Protein AF-A0A957CJA1-F1 (afdb_monomer_lite)

Structure (mmCIF, N/CA/C/O backbone):
data_AF-A0A957CJA1-F1
#
_entry.id   AF-A0A957CJA1-F1
#
loop_
_atom_site.group_PDB
_atom_site.id
_atom_site.type_symbol
_atom_site.label_atom_id
_atom_site.label_alt_id
_atom_site.label_comp_id
_atom_site.label_asym_id
_atom_site.label_entity_id
_atom_site.label_seq_id
_atom_site.pdbx_PDB_ins_code
_atom_site.Cartn_x
_atom_site.Cartn_y
_atom_site.Cartn_z
_atom_site.occupancy
_atom_site.B_iso_or_equiv
_atom_site.auth_seq_id
_atom_site.auth_comp_id
_atom_site.auth_asym_id
_atom_site.auth_atom_id
_atom_site.pdbx_PDB_model_num
ATOM 1 N N . PRO A 1 1 ? -5.744 17.810 3.439 1.00 92.62 1 PRO A N 1
ATOM 2 C CA . PRO A 1 1 ? -6.885 17.073 2.830 1.00 92.62 1 PRO A CA 1
ATOM 3 C C . PRO A 1 1 ? -7.128 15.684 3.441 1.00 92.62 1 PRO A C 1
ATOM 5 O O . PRO A 1 1 ? -8.213 15.477 3.967 1.00 92.62 1 PRO A O 1
ATOM 8 N N . LYS A 1 2 ? -6.126 14.783 3.435 1.00 93.81 2 LYS A N 1
ATOM 9 C CA . LYS A 1 2 ? -6.248 13.396 3.938 1.00 93.81 2 LYS A CA 1
ATOM 10 C C . LYS A 1 2 ? -6.846 13.292 5.352 1.00 93.81 2 LYS A C 1
ATOM 12 O O . LYS A 1 2 ? -7.850 12.617 5.514 1.00 93.81 2 LYS A O 1
ATOM 17 N N . MET A 1 3 ? -6.324 14.051 6.321 1.00 93.06 3 MET A N 1
ATOM 18 C CA . MET A 1 3 ? -6.808 14.010 7.715 1.00 93.06 3 MET A CA 1
ATOM 19 C C . MET A 1 3 ? -8.311 14.304 7.846 1.00 93.06 3 MET A C 1
ATOM 21 O O . MET A 1 3 ? -9.012 13.570 8.520 1.00 93.06 3 MET A O 1
ATOM 25 N N . ARG A 1 4 ? -8.850 15.294 7.117 1.00 94.62 4 ARG A N 1
ATOM 26 C CA . ARG A 1 4 ? -10.296 15.603 7.147 1.00 94.62 4 ARG A CA 1
ATOM 27 C C . ARG A 1 4 ? -11.166 14.457 6.614 1.00 94.62 4 ARG A C 1
ATOM 29 O O . ARG A 1 4 ? -12.317 14.315 7.013 1.00 94.62 4 ARG A O 1
ATOM 36 N N . ILE A 1 5 ? -10.631 13.656 5.692 1.00 96.12 5 ILE A N 1
ATOM 37 C CA . ILE A 1 5 ? -11.311 12.467 5.160 1.00 96.12 5 ILE A CA 1
ATOM 38 C C . ILE A 1 5 ? -11.238 11.330 6.185 1.00 96.12 5 ILE A C 1
ATOM 40 O O . ILE A 1 5 ? -12.229 10.634 6.391 1.00 96.12 5 ILE A O 1
ATOM 44 N N . GLU A 1 6 ? -10.096 11.167 6.857 1.00 95.56 6 GLU A N 1
ATOM 45 C CA . GLU A 1 6 ? -9.930 10.203 7.952 1.00 95.56 6 GLU A CA 1
ATOM 46 C C . GLU A 1 6 ? -10.857 10.531 9.133 1.00 95.56 6 GLU A C 1
ATOM 48 O O . GLU A 1 6 ? -11.502 9.629 9.658 1.00 95.56 6 GLU A O 1
ATOM 53 N N . GLU A 1 7 ? -11.016 11.810 9.492 1.00 95.69 7 GLU A N 1
ATOM 54 C CA . GLU A 1 7 ? -11.967 12.272 10.516 1.00 95.69 7 GLU A CA 1
ATOM 55 C C . GLU A 1 7 ? -13.405 11.894 10.148 1.00 95.69 7 GLU A C 1
ATOM 57 O O . GLU A 1 7 ? -14.133 11.316 10.954 1.00 95.69 7 GLU A O 1
ATOM 62 N N . ALA A 1 8 ? -13.809 12.163 8.903 1.00 96.94 8 ALA A N 1
ATOM 63 C CA . ALA A 1 8 ? -15.129 11.782 8.411 1.00 96.94 8 ALA A CA 1
ATOM 64 C C . ALA A 1 8 ? -15.329 10.255 8.420 1.00 96.94 8 ALA A C 1
ATOM 66 O O . ALA A 1 8 ? -16.415 9.778 8.752 1.00 96.94 8 ALA A O 1
ATOM 67 N N . ALA A 1 9 ? -14.288 9.482 8.093 1.00 97.06 9 ALA A N 1
ATOM 68 C CA . ALA A 1 9 ? -14.328 8.025 8.141 1.00 97.06 9 ALA A CA 1
ATOM 69 C C . ALA A 1 9 ? -14.455 7.494 9.577 1.00 97.06 9 ALA A C 1
ATOM 71 O O . ALA A 1 9 ? -15.254 6.586 9.799 1.00 97.06 9 ALA A O 1
ATOM 72 N N . ALA A 1 10 ? -13.726 8.070 10.538 1.00 96.31 10 ALA A N 1
ATOM 73 C CA . ALA A 1 10 ? -13.807 7.709 11.952 1.00 96.31 10 ALA A CA 1
ATOM 74 C C . ALA A 1 10 ? -15.183 8.044 12.547 1.00 96.31 10 ALA A C 1
ATOM 76 O O . ALA A 1 10 ? -15.790 7.188 13.189 1.00 96.31 10 ALA A O 1
ATOM 77 N N . ARG A 1 11 ? -15.725 9.236 12.254 1.00 96.50 11 ARG A N 1
ATOM 78 C CA . ARG A 1 11 ? -17.093 9.622 12.640 1.00 96.50 11 ARG A CA 1
ATOM 79 C C . ARG A 1 11 ? -18.124 8.642 12.093 1.00 96.50 11 ARG A C 1
ATOM 81 O O . ARG A 1 11 ? -18.974 8.155 12.834 1.00 96.50 11 ARG A O 1
ATOM 88 N N . ARG A 1 12 ? -18.039 8.342 10.794 1.00 97.06 12 ARG A N 1
ATOM 89 C CA . ARG A 1 12 ? -18.967 7.415 10.147 1.00 97.06 12 ARG A CA 1
ATOM 90 C C . ARG A 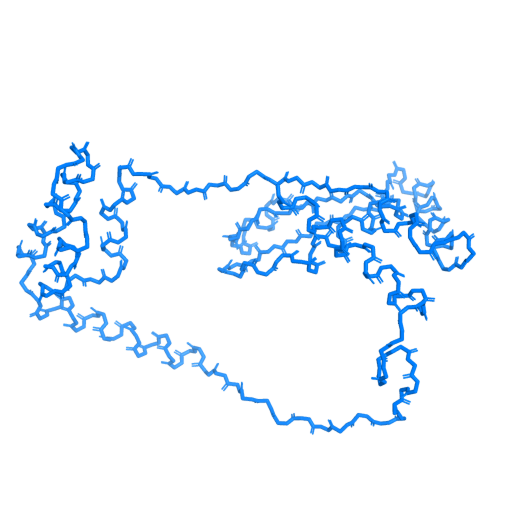1 12 ? -18.883 6.022 10.761 1.00 97.06 12 ARG A C 1
ATOM 92 O O . ARG A 1 12 ? -19.917 5.420 11.020 1.00 97.06 12 ARG A O 1
ATOM 99 N N . GLN A 1 13 ? -17.672 5.531 11.026 1.00 97.19 13 GLN A N 1
ATOM 100 C CA . GLN A 1 13 ? -17.505 4.235 11.673 1.00 97.19 13 GLN A CA 1
ATOM 101 C C . GLN A 1 13 ? -18.158 4.222 13.059 1.00 97.19 13 GLN A C 1
ATOM 103 O O . GLN A 1 13 ? -18.954 3.335 13.338 1.00 97.19 13 GLN A O 1
ATOM 108 N N . ALA A 1 14 ? -17.930 5.253 13.877 1.00 94.94 14 ALA A N 1
ATOM 109 C CA . ALA A 1 14 ? -18.566 5.364 15.185 1.00 94.94 14 ALA A CA 1
ATOM 110 C C . ALA A 1 14 ? -20.104 5.390 15.099 1.00 94.94 14 ALA A C 1
ATOM 112 O O . ALA A 1 14 ? -20.784 4.825 15.953 1.00 94.94 14 ALA A O 1
ATOM 113 N N . HIS A 1 15 ? -20.686 6.016 14.070 1.00 95.50 15 HIS A N 1
ATOM 114 C CA . HIS A 1 15 ? -22.139 6.001 13.857 1.00 95.50 15 HIS A CA 1
ATOM 115 C C . HIS A 1 15 ? -22.666 4.620 13.464 1.00 95.50 15 HIS A C 1
ATOM 117 O O . HIS A 1 15 ? -23.728 4.226 13.941 1.00 95.50 15 HIS A O 1
ATOM 123 N N . ILE A 1 16 ? -21.941 3.888 12.618 1.00 95.50 16 ILE A N 1
ATOM 124 C CA . ILE A 1 16 ? -22.301 2.519 12.232 1.00 95.50 16 ILE A CA 1
ATOM 125 C C . ILE A 1 16 ? -22.225 1.597 13.454 1.00 95.50 16 ILE A C 1
ATOM 127 O O . ILE A 1 16 ? -23.176 0.865 13.731 1.00 95.50 16 ILE A O 1
ATOM 131 N N . ASP A 1 17 ? -21.132 1.673 14.210 1.00 94.06 17 ASP A N 1
ATOM 132 C CA . ASP A 1 17 ? -20.863 0.764 15.325 1.00 94.06 17 ASP A CA 1
ATOM 133 C C . ASP A 1 17 ? -21.776 1.045 16.530 1.00 94.06 17 ASP A C 1
ATOM 135 O O . ASP A 1 17 ? -22.236 0.114 17.185 1.00 94.06 17 ASP A O 1
ATOM 139 N N . SER A 1 18 ? -22.138 2.312 16.771 1.00 92.44 18 SER A N 1
ATOM 140 C CA . SER A 1 18 ? -23.144 2.692 17.783 1.00 92.44 18 SER A CA 1
ATOM 141 C C . SER A 1 18 ? -24.595 2.422 17.355 1.00 92.44 18 SER A C 1
ATOM 143 O O . SER A 1 18 ? -25.524 2.661 18.126 1.00 92.44 18 SER A O 1
ATOM 145 N N . GLY A 1 19 ? -24.829 1.977 16.115 1.00 92.62 19 GLY A N 1
ATOM 146 C CA . GLY A 1 19 ? -26.168 1.758 15.558 1.00 92.62 19 GLY A CA 1
ATOM 147 C C . GLY A 1 19 ? -26.928 3.036 15.176 1.00 92.62 19 GLY A C 1
ATOM 148 O O . GLY A 1 19 ? -28.075 2.951 14.730 1.00 92.62 19 GLY A O 1
ATOM 149 N N . ARG A 1 20 ? -26.306 4.218 15.305 1.00 93.75 20 ARG A N 1
ATOM 150 C CA . ARG A 1 20 ? -26.877 5.508 14.875 1.00 93.75 20 ARG A CA 1
ATOM 151 C C . ARG A 1 20 ? -27.078 5.560 13.358 1.00 93.75 20 ARG A C 1
ATOM 153 O O . ARG A 1 20 ? -28.099 6.062 12.895 1.00 93.75 20 ARG A O 1
ATOM 160 N N . GLU A 1 21 ? -26.131 5.025 12.589 1.00 96.25 21 GLU A N 1
ATOM 161 C CA . GLU A 1 21 ? -26.274 4.764 11.152 1.00 96.25 21 GLU A CA 1
ATOM 162 C C . GLU A 1 21 ? -26.674 3.298 10.961 1.00 96.25 21 GLU A C 1
ATOM 164 O O . GLU A 1 21 ? -25.933 2.387 11.318 1.00 96.25 21 GLU A O 1
ATOM 169 N N . THR A 1 22 ? -27.862 3.050 10.408 1.00 97.62 22 THR A N 1
ATOM 170 C CA . THR A 1 22 ? -28.343 1.685 10.158 1.00 97.62 22 THR A CA 1
ATOM 171 C C . THR A 1 22 ? -27.844 1.165 8.812 1.00 97.62 22 THR A C 1
ATOM 173 O O . THR A 1 22 ? -28.093 1.777 7.776 1.00 97.62 22 THR A O 1
ATOM 176 N N . ILE A 1 23 ? -27.230 -0.019 8.825 1.00 97.50 23 ILE A N 1
ATOM 177 C CA . ILE A 1 23 ? -26.895 -0.814 7.643 1.00 97.50 23 ILE A CA 1
ATOM 178 C C . ILE A 1 23 ? -27.653 -2.143 7.744 1.00 97.50 23 ILE A C 1
ATOM 180 O O . ILE A 1 23 ? -27.341 -3.002 8.576 1.00 97.50 23 ILE A O 1
ATOM 184 N N . VAL A 1 24 ? -28.679 -2.290 6.900 1.00 97.31 24 VAL A N 1
ATOM 185 C CA . VAL A 1 24 ? -29.541 -3.482 6.845 1.00 97.31 24 VAL A CA 1
ATOM 186 C C . VAL A 1 24 ? -28.704 -4.712 6.503 1.00 97.31 24 VAL A C 1
ATOM 188 O O . VAL A 1 24 ? -27.908 -4.682 5.569 1.00 97.31 24 VAL A O 1
ATOM 191 N N . GLY A 1 25 ? -28.874 -5.782 7.276 1.00 94.69 25 GLY A N 1
ATOM 192 C CA . GLY A 1 25 ? -28.102 -7.015 7.139 1.00 94.69 25 GLY A CA 1
ATOM 193 C C . GLY A 1 25 ? -26.749 -6.991 7.855 1.00 94.69 25 GLY A C 1
ATOM 194 O O . GLY A 1 25 ? -26.189 -8.058 8.071 1.00 94.69 25 GLY A O 1
ATOM 195 N N . LEU A 1 26 ? -26.255 -5.820 8.293 1.00 94.44 26 LEU A N 1
ATOM 196 C CA . LEU A 1 26 ? -24.965 -5.694 8.984 1.00 94.44 26 LEU A CA 1
ATOM 197 C C . LEU A 1 26 ? -25.087 -5.339 10.462 1.00 94.44 26 LEU A C 1
ATOM 199 O O . LEU A 1 26 ? -24.506 -6.037 11.277 1.00 94.44 26 LEU A O 1
ATOM 203 N N . ASN A 1 27 ? -25.768 -4.260 10.850 1.00 94.25 27 ASN A N 1
ATOM 204 C CA . ASN A 1 27 ? -25.936 -3.889 12.270 1.00 94.25 27 ASN A CA 1
ATOM 205 C C . ASN A 1 27 ? -27.402 -3.918 12.721 1.00 94.25 27 ASN A C 1
ATOM 207 O O . ASN A 1 27 ? -27.680 -3.917 13.917 1.00 94.25 27 ASN A O 1
ATOM 211 N N . LYS A 1 28 ? -28.340 -4.018 11.773 1.00 95.69 28 LYS A N 1
ATOM 212 C CA . LYS A 1 28 ? -29.768 -4.189 12.035 1.00 95.69 28 LYS A CA 1
ATOM 213 C C . LYS A 1 28 ? -30.380 -5.137 11.014 1.00 95.69 28 LYS A C 1
ATOM 215 O O . LYS A 1 28 ? -29.971 -5.143 9.856 1.00 95.69 28 LYS A O 1
ATOM 220 N N . TYR A 1 29 ? -31.379 -5.908 11.442 1.00 95.88 29 TYR A N 1
ATOM 221 C CA . TYR A 1 29 ? -32.068 -6.893 10.598 1.00 95.88 29 TYR A CA 1
ATOM 222 C C . TYR A 1 29 ? -31.096 -7.918 9.983 1.00 95.88 29 TYR A C 1
ATOM 224 O O . TYR A 1 29 ? -31.119 -8.171 8.781 1.00 95.88 29 TYR A O 1
ATOM 232 N N . ARG A 1 30 ? -30.191 -8.458 10.812 1.00 94.75 30 ARG A N 1
ATOM 233 C CA . ARG A 1 30 ? -29.243 -9.498 10.390 1.00 94.75 30 ARG A CA 1
ATOM 234 C C . ARG A 1 30 ? -30.004 -10.787 10.052 1.00 94.75 30 ARG A C 1
ATOM 236 O O . ARG A 1 30 ? -30.871 -11.169 10.841 1.00 94.75 30 ARG A O 1
ATOM 243 N N . PRO A 1 31 ? -29.706 -11.451 8.923 1.00 93.56 31 PRO A N 1
ATOM 244 C CA . PRO A 1 31 ? -30.277 -12.760 8.635 1.00 93.56 31 PRO A CA 1
ATOM 245 C C . PRO A 1 31 ? -29.755 -13.796 9.639 1.00 93.56 31 PRO A C 1
ATOM 247 O O . PRO A 1 31 ? -28.618 -13.708 10.095 1.00 93.56 31 PRO A O 1
ATOM 250 N N . GLU A 1 32 ? -30.566 -14.804 9.964 1.00 93.31 32 GLU A N 1
ATOM 251 C CA . GLU A 1 32 ? -30.143 -15.899 10.854 1.00 93.31 32 GLU A CA 1
ATOM 252 C C . GLU A 1 32 ? -29.049 -16.778 10.230 1.00 93.31 32 GLU A C 1
ATOM 254 O O . GLU A 1 32 ? -28.276 -17.417 10.942 1.00 93.31 32 GLU A O 1
ATOM 259 N N . LYS A 1 33 ? -28.994 -16.830 8.893 1.00 92.00 33 LYS A N 1
ATOM 260 C CA . LYS A 1 33 ? -28.010 -17.593 8.123 1.00 92.00 33 LYS A CA 1
ATOM 261 C C . LYS A 1 33 ? -27.522 -16.774 6.938 1.00 92.00 33 LYS A C 1
ATOM 263 O O . LYS A 1 33 ? -28.329 -16.218 6.193 1.00 92.00 33 LYS A O 1
ATOM 268 N N . GLU A 1 34 ? -26.210 -16.748 6.743 1.00 87.88 34 GLU A N 1
ATOM 269 C CA . GLU A 1 34 ? -25.606 -16.179 5.542 1.00 87.88 34 GLU A CA 1
ATOM 270 C C . GLU A 1 34 ? -25.672 -17.177 4.383 1.00 87.88 34 GLU A C 1
ATOM 272 O O . GLU A 1 34 ? -25.539 -18.389 4.567 1.00 87.88 34 GLU A O 1
ATOM 277 N N . THR A 1 35 ? -25.909 -16.663 3.177 1.00 90.00 35 THR A N 1
ATOM 278 C CA . THR A 1 35 ? -25.874 -17.482 1.961 1.00 90.00 35 THR A CA 1
ATOM 279 C C . THR A 1 35 ? -24.423 -17.607 1.504 1.00 90.00 35 THR A C 1
ATOM 281 O O . THR A 1 35 ? -23.764 -16.573 1.382 1.00 90.00 35 THR A O 1
ATOM 284 N N . PRO A 1 36 ? -23.915 -18.822 1.228 1.00 91.19 36 PRO A N 1
ATOM 285 C CA . PRO A 1 36 ? -22.581 -18.987 0.668 1.00 91.19 36 PRO A CA 1
ATOM 286 C C . PRO A 1 36 ? -22.441 -18.195 -0.634 1.00 91.19 36 PRO A C 1
ATOM 288 O O . PRO A 1 36 ? -23.295 -18.288 -1.517 1.00 91.19 36 PRO A O 1
ATOM 291 N N . LEU A 1 37 ? -21.368 -17.417 -0.740 1.00 92.25 37 LEU A N 1
ATOM 292 C CA . LEU A 1 37 ? -21.017 -16.683 -1.949 1.00 92.25 37 LEU A CA 1
ATOM 293 C C . LEU A 1 37 ? -19.919 -17.441 -2.685 1.00 92.25 37 LEU A C 1
ATOM 295 O O . LEU A 1 37 ? -18.941 -17.864 -2.073 1.00 92.25 37 LEU A O 1
ATOM 299 N N . ASP A 1 38 ? -20.081 -17.582 -3.996 1.00 93.06 38 ASP A N 1
ATOM 300 C CA . ASP A 1 38 ? -19.002 -18.043 -4.859 1.00 93.06 38 ASP A CA 1
ATOM 301 C C . ASP A 1 38 ? -18.054 -16.868 -5.123 1.00 93.06 38 ASP A C 1
ATOM 303 O O . ASP A 1 38 ? -18.468 -15.818 -5.627 1.00 93.06 38 ASP A O 1
ATOM 307 N N . ILE A 1 39 ? -16.798 -17.014 -4.708 1.00 94.00 39 ILE A N 1
ATOM 308 C CA . ILE A 1 39 ? -15.783 -15.968 -4.799 1.00 94.00 39 ILE A CA 1
ATOM 309 C C . ILE A 1 39 ? -14.772 -16.399 -5.848 1.00 94.00 39 ILE A C 1
ATOM 311 O O . ILE A 1 39 ? -14.169 -17.465 -5.750 1.00 94.00 39 ILE A O 1
ATOM 315 N N . LEU A 1 40 ? -14.540 -15.528 -6.829 1.00 94.50 40 LEU A N 1
ATOM 316 C CA . LEU A 1 40 ? -13.491 -15.755 -7.809 1.00 94.50 40 LEU A CA 1
ATOM 317 C C . LEU A 1 40 ? -12.116 -15.654 -7.138 1.00 94.50 40 LEU A C 1
ATOM 319 O O .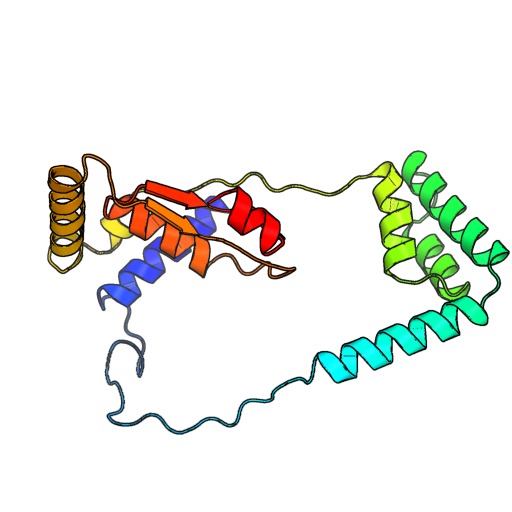 LEU A 1 40 ? -11.671 -14.565 -6.770 1.00 94.50 40 LEU A O 1
ATOM 323 N N . GLU A 1 41 ? -11.432 -16.786 -7.031 1.00 93.44 41 GLU A N 1
ATOM 324 C CA . GLU A 1 41 ? -10.050 -16.854 -6.571 1.00 93.44 41 GLU A CA 1
ATOM 325 C C . GLU A 1 41 ? -9.081 -16.775 -7.757 1.00 93.44 41 GLU A C 1
ATOM 327 O O . GLU A 1 41 ? -9.239 -17.452 -8.776 1.00 93.44 41 GLU A O 1
ATOM 332 N N . VAL A 1 42 ? -8.058 -15.929 -7.631 1.00 94.94 42 VAL A N 1
ATOM 333 C CA . VAL A 1 42 ? -7.000 -15.796 -8.636 1.00 94.94 42 VAL A CA 1
ATOM 334 C C . VAL A 1 42 ? -5.792 -16.616 -8.198 1.00 94.94 42 VAL A C 1
ATOM 336 O O . VAL A 1 42 ? -5.177 -16.319 -7.174 1.00 94.94 42 VAL A O 1
ATOM 339 N N . ASP A 1 43 ? -5.394 -17.597 -9.014 1.00 96.38 43 ASP A N 1
ATOM 340 C CA . ASP A 1 43 ? -4.145 -18.335 -8.803 1.00 96.38 43 ASP A CA 1
ATOM 341 C C . ASP A 1 43 ? -2.932 -17.449 -9.125 1.00 96.38 43 ASP A C 1
ATOM 343 O O . ASP A 1 43 ? -2.416 -17.377 -10.249 1.00 96.38 43 ASP A O 1
ATOM 347 N N . ASN A 1 44 ? -2.447 -16.776 -8.087 1.00 95.62 44 ASN A N 1
ATOM 348 C CA . ASN A 1 44 ? -1.285 -15.907 -8.173 1.00 95.62 44 ASN A CA 1
ATOM 349 C C . ASN A 1 44 ? 0.010 -16.672 -8.483 1.00 95.62 44 ASN A C 1
ATOM 351 O O . ASN A 1 44 ? 0.938 -16.080 -9.038 1.00 95.62 44 ASN A O 1
ATOM 355 N N . THR A 1 45 ? 0.097 -17.970 -8.179 1.00 97.38 45 THR A N 1
ATOM 356 C CA . THR A 1 45 ? 1.284 -18.778 -8.491 1.00 97.38 45 THR A CA 1
ATOM 357 C C . THR A 1 45 ? 1.395 -18.981 -9.996 1.00 97.38 45 THR A C 1
ATOM 359 O O . THR A 1 45 ? 2.443 -18.682 -10.581 1.00 97.38 45 THR A O 1
ATOM 362 N N . ALA A 1 46 ? 0.304 -19.411 -10.634 1.00 97.44 46 ALA A N 1
ATOM 363 C CA . ALA A 1 46 ? 0.245 -19.592 -12.080 1.00 97.44 46 ALA A CA 1
ATOM 364 C C . ALA A 1 46 ? 0.484 -18.272 -12.828 1.00 97.44 46 ALA A C 1
ATOM 366 O O . ALA A 1 46 ? 1.322 -18.213 -13.735 1.00 97.44 46 ALA A O 1
ATOM 367 N N . VAL A 1 47 ? -0.182 -17.188 -12.407 1.00 98.31 47 VAL A N 1
ATOM 368 C CA . VAL A 1 47 ? 0.000 -15.856 -13.007 1.00 98.31 47 VAL A CA 1
ATOM 369 C C . VAL A 1 47 ? 1.452 -15.397 -12.881 1.00 98.31 47 VAL A C 1
ATOM 371 O O . VAL A 1 47 ? 2.053 -14.984 -13.876 1.00 98.31 47 VAL A O 1
ATOM 374 N N . ARG A 1 48 ? 2.053 -15.508 -11.690 1.00 98.12 48 ARG A N 1
ATOM 375 C CA . ARG A 1 48 ? 3.443 -15.100 -11.453 1.00 98.12 48 ARG A CA 1
ATOM 376 C C . ARG A 1 48 ? 4.413 -15.859 -12.355 1.00 98.12 48 ARG A C 1
ATOM 378 O O . ARG A 1 48 ? 5.262 -15.233 -12.986 1.00 98.12 48 ARG A O 1
ATOM 385 N N . HIS A 1 49 ? 4.287 -17.183 -12.448 1.00 98.44 49 HIS A N 1
ATOM 386 C CA . HIS A 1 49 ? 5.163 -17.993 -13.298 1.00 98.44 49 HIS A CA 1
ATOM 387 C C . HIS A 1 49 ? 5.032 -17.612 -14.777 1.00 98.44 49 HIS A C 1
ATOM 389 O O . HIS A 1 49 ? 6.048 -17.403 -15.445 1.00 98.44 49 HIS A O 1
ATOM 395 N N . ALA A 1 50 ? 3.806 -17.420 -15.269 1.00 98.31 50 ALA A N 1
ATOM 396 C CA . ALA A 1 50 ? 3.568 -16.997 -16.646 1.00 98.31 50 ALA A CA 1
ATOM 397 C C . ALA A 1 50 ? 4.179 -15.615 -16.951 1.00 98.31 50 ALA A C 1
ATOM 399 O O . ALA A 1 50 ? 4.783 -15.423 -18.009 1.00 98.31 50 ALA A O 1
ATOM 400 N N . GLN A 1 51 ? 4.070 -14.648 -16.032 1.00 98.44 51 GLN A N 1
ATOM 401 C CA . GLN A 1 51 ? 4.661 -13.316 -16.219 1.00 98.44 51 GLN A CA 1
ATOM 402 C C . GLN A 1 51 ? 6.194 -13.349 -16.196 1.00 98.44 51 GLN A C 1
ATOM 404 O O . GLN A 1 51 ? 6.828 -12.699 -17.028 1.00 98.44 51 GLN A O 1
ATOM 409 N N . ILE A 1 52 ? 6.801 -14.143 -15.307 1.00 98.50 52 ILE A N 1
ATOM 410 C CA . ILE A 1 52 ? 8.261 -14.321 -15.262 1.00 98.50 52 ILE A CA 1
ATOM 411 C C . ILE A 1 52 ? 8.772 -14.893 -16.588 1.00 98.50 52 ILE A C 1
ATOM 413 O O . ILE A 1 52 ? 9.721 -14.353 -17.158 1.00 98.50 52 ILE A O 1
ATOM 417 N N . GLN A 1 53 ? 8.119 -15.930 -17.120 1.00 98.44 53 GLN A N 1
ATOM 418 C CA . GLN A 1 53 ? 8.495 -16.522 -18.408 1.00 98.44 53 GLN A CA 1
ATOM 419 C C . GLN A 1 53 ? 8.387 -15.513 -19.559 1.00 98.44 53 GLN A C 1
ATOM 421 O O . GLN A 1 53 ? 9.305 -15.402 -20.373 1.00 98.44 53 GLN A O 1
ATOM 426 N N . ARG A 1 54 ? 7.309 -14.718 -19.606 1.00 98.19 54 ARG A N 1
ATOM 427 C CA . ARG A 1 54 ? 7.150 -13.650 -20.608 1.00 98.19 54 ARG A CA 1
ATOM 428 C C . ARG A 1 54 ? 8.257 -12.605 -20.512 1.00 98.19 54 ARG A C 1
ATOM 430 O O . ARG A 1 54 ? 8.786 -12.194 -21.540 1.00 98.19 54 ARG A O 1
ATOM 437 N N . LEU A 1 55 ? 8.636 -12.193 -19.302 1.00 98.38 55 LEU A N 1
ATOM 438 C CA . LEU A 1 55 ? 9.728 -11.238 -19.094 1.00 98.38 55 LEU A CA 1
ATOM 439 C C . LEU A 1 55 ? 11.085 -11.809 -19.520 1.00 98.38 55 LEU A C 1
ATOM 441 O O . LEU A 1 55 ? 11.885 -11.088 -20.112 1.00 98.38 55 LEU A O 1
ATOM 445 N N . GLN A 1 56 ? 11.341 -13.093 -19.261 1.00 98.44 56 GLN A N 1
ATOM 446 C CA . GLN A 1 56 ? 12.555 -13.769 -19.725 1.00 98.44 56 GLN A CA 1
ATOM 447 C C . GLN A 1 56 ? 12.625 -13.795 -21.256 1.00 98.44 56 GLN A C 1
ATOM 449 O O . GLN A 1 56 ? 13.635 -13.388 -21.826 1.00 98.44 56 GLN A O 1
ATOM 454 N N . GLN A 1 57 ? 11.536 -14.182 -21.926 1.00 98.25 57 GLN A N 1
ATOM 455 C CA . GLN A 1 57 ? 11.451 -14.179 -23.391 1.00 98.25 57 GLN A CA 1
ATOM 456 C C . GLN A 1 57 ? 11.588 -12.767 -23.978 1.00 98.25 57 GLN A C 1
ATOM 458 O O . GLN A 1 57 ? 12.320 -12.567 -24.944 1.00 98.25 57 GLN A O 1
ATOM 463 N N . LEU A 1 58 ? 10.927 -11.772 -23.376 1.00 97.94 58 LEU A N 1
ATOM 464 C CA . LEU A 1 58 ? 11.030 -10.366 -23.774 1.00 97.94 58 LEU A CA 1
ATOM 465 C C . LEU A 1 58 ? 12.485 -9.886 -23.732 1.00 97.94 58 LEU A C 1
ATOM 467 O O . LEU A 1 58 ? 12.957 -9.259 -24.677 1.00 97.94 58 LEU A O 1
ATOM 471 N N . ARG A 1 59 ? 13.198 -10.190 -22.641 1.00 97.75 59 ARG A N 1
ATOM 472 C CA . ARG A 1 59 ? 14.595 -9.785 -22.446 1.00 97.75 59 ARG A CA 1
ATOM 473 C C . ARG A 1 59 ? 15.557 -10.524 -23.373 1.00 97.75 59 ARG A C 1
ATOM 475 O O . ARG A 1 59 ? 16.520 -9.908 -23.810 1.00 97.75 59 ARG A O 1
ATOM 482 N N . ALA A 1 60 ? 15.290 -11.790 -23.690 1.00 98.06 60 ALA A N 1
ATOM 483 C CA . ALA A 1 60 ? 16.120 -12.581 -24.599 1.00 98.06 60 ALA A CA 1
ATOM 484 C C . ALA A 1 60 ? 16.018 -12.124 -26.065 1.00 98.06 60 ALA A C 1
ATOM 486 O O . ALA A 1 60 ? 16.996 -12.205 -26.798 1.00 98.06 60 ALA A O 1
ATOM 487 N N . ASN A 1 61 ? 14.847 -11.634 -26.485 1.00 96.88 61 ASN A N 1
ATOM 488 C CA . ASN A 1 61 ? 14.554 -11.355 -27.897 1.00 96.88 61 ASN A CA 1
ATOM 489 C C . ASN A 1 61 ? 14.645 -9.870 -28.287 1.00 96.88 61 ASN A C 1
ATOM 491 O O . ASN A 1 61 ? 14.436 -9.532 -29.452 1.00 96.88 61 ASN A O 1
ATOM 495 N N . ARG A 1 62 ? 14.879 -8.966 -27.332 1.00 97.81 62 ARG A N 1
ATOM 496 C CA . ARG A 1 62 ? 14.938 -7.520 -27.594 1.00 97.81 62 ARG A CA 1
ATOM 497 C C . ARG A 1 62 ? 16.344 -7.055 -27.958 1.00 97.81 62 ARG A C 1
ATOM 499 O O . ARG A 1 62 ? 17.333 -7.641 -27.529 1.00 97.81 62 ARG A O 1
ATOM 506 N N . ASP A 1 63 ? 16.422 -5.929 -28.658 1.00 98.44 63 ASP A N 1
ATOM 507 C CA . ASP A 1 63 ? 17.675 -5.196 -28.823 1.00 98.44 63 ASP A CA 1
ATOM 508 C C . ASP A 1 63 ? 18.032 -4.481 -27.509 1.00 98.44 63 ASP A C 1
ATOM 510 O O . ASP A 1 63 ? 17.420 -3.479 -27.126 1.00 98.44 63 ASP A O 1
ATOM 514 N N . ALA A 1 64 ? 19.026 -5.017 -26.800 1.00 98.00 64 ALA A N 1
ATOM 515 C CA . ALA A 1 64 ? 19.474 -4.475 -25.523 1.00 98.00 64 ALA A CA 1
ATOM 516 C C . ALA A 1 64 ? 20.054 -3.055 -25.644 1.00 98.00 64 ALA A C 1
ATOM 518 O O . ALA A 1 64 ? 19.867 -2.247 -24.732 1.00 98.00 64 ALA A O 1
ATOM 519 N N . ASN A 1 65 ? 20.707 -2.729 -26.764 1.00 98.44 65 ASN A N 1
ATOM 520 C CA . ASN A 1 65 ? 21.294 -1.409 -26.984 1.00 98.44 65 ASN A CA 1
ATOM 521 C C . ASN A 1 65 ? 20.203 -0.368 -27.234 1.00 98.44 65 ASN A C 1
ATOM 523 O O . ASN A 1 65 ? 20.238 0.706 -26.633 1.00 98.44 65 ASN A O 1
ATOM 527 N N . ALA A 1 66 ? 19.198 -0.703 -28.049 1.00 98.38 66 ALA A N 1
ATOM 528 C CA . ALA A 1 66 ? 18.056 0.178 -28.290 1.00 98.38 66 ALA A CA 1
ATOM 529 C C . ALA A 1 66 ? 17.278 0.478 -26.995 1.00 98.38 66 ALA A C 1
ATOM 531 O O . ALA A 1 66 ? 16.903 1.625 -26.746 1.00 98.38 66 ALA A O 1
ATOM 532 N N . VAL A 1 67 ? 17.082 -0.528 -26.133 1.00 98.69 67 VAL A N 1
ATOM 533 C CA . VAL A 1 67 ? 16.467 -0.332 -24.808 1.00 98.69 67 VAL A CA 1
ATOM 534 C C . VAL A 1 67 ? 17.311 0.593 -23.942 1.00 98.69 67 VAL A C 1
ATOM 536 O O . VAL A 1 67 ? 16.779 1.549 -23.382 1.00 98.69 67 VAL A O 1
ATOM 539 N N . ALA A 1 68 ? 18.617 0.339 -23.836 1.00 98.62 68 ALA A N 1
ATOM 540 C CA . ALA A 1 68 ? 19.505 1.149 -23.008 1.00 98.62 68 ALA A CA 1
ATOM 541 C C . ALA A 1 68 ? 19.515 2.622 -23.449 1.00 98.62 68 ALA A C 1
ATOM 543 O O . ALA A 1 68 ? 19.412 3.514 -22.608 1.00 98.62 68 ALA A O 1
ATOM 544 N N . GLN A 1 69 ? 19.560 2.878 -24.760 1.00 98.56 69 GLN A N 1
ATOM 545 C CA . GLN A 1 69 ? 19.490 4.229 -25.321 1.00 98.56 69 GLN A CA 1
ATOM 546 C C . GLN A 1 69 ? 18.157 4.915 -25.005 1.00 98.56 69 GLN A C 1
ATOM 548 O O . GLN A 1 69 ? 18.150 6.068 -24.577 1.00 98.56 69 GLN A O 1
ATOM 553 N N . ALA A 1 70 ? 17.035 4.208 -25.167 1.00 98.50 70 ALA A N 1
ATOM 554 C CA . ALA A 1 70 ? 15.716 4.764 -24.882 1.00 98.50 70 ALA A CA 1
ATOM 555 C C . ALA A 1 70 ? 15.536 5.099 -23.391 1.00 98.50 70 ALA A C 1
ATOM 557 O O . ALA A 1 70 ? 15.024 6.167 -23.056 1.00 98.50 70 ALA A O 1
ATOM 558 N N . LEU A 1 71 ? 16.000 4.224 -22.493 1.00 98.69 71 LEU A N 1
ATOM 559 C CA . LEU A 1 71 ? 15.958 4.465 -21.048 1.00 98.69 71 LEU A CA 1
ATOM 560 C C . LEU A 1 71 ? 16.891 5.610 -20.633 1.00 98.69 71 LEU A C 1
ATOM 562 O O . LEU A 1 71 ? 16.516 6.421 -19.792 1.00 98.69 71 LEU A O 1
ATOM 566 N N . HIS A 1 72 ? 18.074 5.722 -21.245 1.00 98.50 72 HIS A N 1
ATOM 567 C CA . HIS A 1 72 ? 18.987 6.838 -20.997 1.00 98.50 72 HIS A CA 1
ATOM 568 C C . HIS A 1 72 ? 18.385 8.177 -21.439 1.00 98.50 72 HIS A C 1
ATOM 570 O O . HIS A 1 72 ? 18.450 9.151 -20.695 1.00 98.50 72 HIS A O 1
ATOM 576 N N . ALA A 1 73 ? 17.757 8.227 -22.618 1.00 98.25 73 ALA A N 1
ATOM 577 C CA . ALA A 1 73 ? 17.061 9.425 -23.081 1.00 98.25 73 ALA A CA 1
ATOM 578 C C . ALA A 1 73 ? 15.936 9.837 -22.117 1.00 98.25 73 ALA A C 1
ATOM 580 O O . ALA A 1 73 ? 15.754 11.024 -21.858 1.00 98.25 73 ALA A O 1
ATOM 581 N N . LEU A 1 74 ? 15.221 8.860 -21.547 1.00 98.12 74 LEU A N 1
ATOM 582 C CA . LEU A 1 74 ? 14.181 9.104 -20.552 1.00 98.12 74 LEU A CA 1
ATOM 583 C C . LEU A 1 74 ? 14.751 9.689 -19.247 1.00 98.12 74 LEU A C 1
ATOM 585 O O . LEU A 1 74 ? 14.217 10.678 -18.749 1.00 98.12 74 LEU A O 1
ATOM 589 N N . THR A 1 75 ? 15.851 9.133 -18.727 1.00 98.62 75 THR A N 1
ATOM 590 C CA . THR A 1 75 ? 16.547 9.685 -17.551 1.00 98.62 75 THR A CA 1
ATOM 591 C C . THR A 1 75 ? 17.073 11.099 -17.829 1.00 98.62 75 THR A C 1
ATOM 593 O O . THR A 1 75 ? 16.810 12.004 -17.046 1.00 98.62 75 THR A O 1
ATOM 596 N N . ALA A 1 76 ? 17.722 11.336 -18.973 1.00 98.44 76 ALA A N 1
ATOM 597 C CA . ALA A 1 76 ? 18.257 12.653 -19.331 1.00 98.44 76 ALA A CA 1
ATOM 598 C C . ALA A 1 76 ? 17.156 13.721 -19.489 1.00 98.44 76 ALA A C 1
ATOM 600 O O . ALA A 1 76 ? 17.320 14.870 -19.074 1.00 98.44 76 ALA A O 1
ATOM 601 N N . ALA A 1 77 ? 16.005 13.358 -20.060 1.00 98.38 77 ALA A N 1
ATOM 602 C CA . ALA A 1 77 ? 14.849 14.250 -20.125 1.00 98.38 77 ALA A CA 1
ATOM 603 C C . ALA A 1 77 ? 14.292 14.566 -18.730 1.00 98.38 77 ALA A C 1
ATOM 605 O O . ALA A 1 77 ? 13.921 15.708 -18.460 1.00 98.38 77 ALA A O 1
ATOM 606 N N . ALA A 1 78 ? 14.280 13.581 -17.826 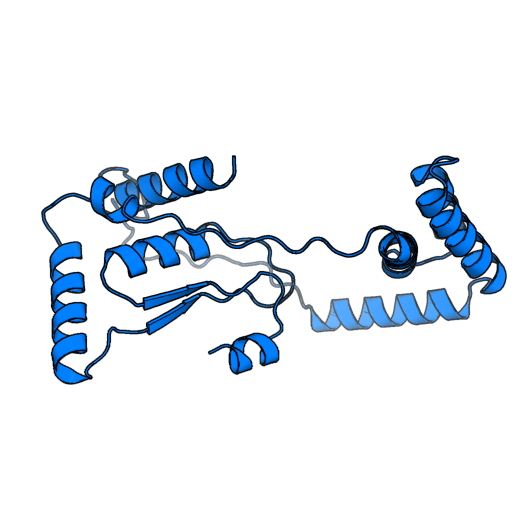1.00 98.12 78 ALA A N 1
ATOM 607 C CA . ALA A 1 78 ? 13.865 13.787 -16.444 1.00 98.12 78 ALA A CA 1
ATOM 608 C C . ALA A 1 78 ? 14.815 14.722 -15.672 1.00 98.12 78 ALA A C 1
ATOM 610 O O . ALA A 1 78 ? 14.332 15.550 -14.899 1.00 98.12 78 ALA A O 1
ATOM 611 N N . GLU A 1 79 ? 16.130 14.633 -15.910 1.00 98.12 79 GLU A N 1
ATOM 612 C CA . GLU A 1 79 ? 17.155 15.508 -15.312 1.00 98.12 79 GLU A CA 1
ATOM 613 C C . GLU A 1 79 ? 17.080 16.945 -15.837 1.00 98.12 79 GLU A C 1
ATOM 615 O O . GLU A 1 79 ? 17.187 17.903 -15.074 1.00 98.12 79 GLU A O 1
ATOM 620 N N . THR A 1 80 ? 16.914 17.103 -17.151 1.00 97.56 80 THR A N 1
ATOM 621 C CA . THR A 1 80 ? 16.990 18.414 -17.816 1.00 97.56 80 THR A CA 1
ATOM 622 C C . THR A 1 80 ? 15.654 19.151 -17.871 1.00 97.56 80 THR A C 1
ATOM 624 O O . THR A 1 80 ? 15.632 20.360 -18.097 1.00 97.56 80 THR A O 1
ATOM 627 N N . GLY A 1 81 ? 14.535 18.437 -17.719 1.00 95.94 81 GLY A N 1
ATOM 628 C CA . GLY A 1 81 ? 13.191 18.972 -17.947 1.00 95.94 81 GLY A CA 1
ATOM 629 C C . GLY A 1 81 ? 12.879 19.263 -19.420 1.00 95.94 81 GLY A C 1
ATOM 630 O O . GLY A 1 81 ? 11.878 19.917 -19.710 1.00 95.94 81 GLY A O 1
ATOM 631 N N . SER A 1 82 ? 13.723 18.807 -20.351 1.00 95.38 82 SER A N 1
ATOM 632 C CA . SER A 1 82 ? 13.548 19.008 -21.791 1.00 95.38 82 SER A CA 1
ATOM 633 C C . SER A 1 82 ? 12.978 17.760 -22.463 1.00 95.38 82 SER A C 1
ATOM 635 O O . SER A 1 82 ? 13.414 16.639 -22.203 1.00 95.38 82 SER A O 1
ATOM 637 N N . GLY A 1 83 ? 12.027 17.961 -23.376 1.00 94.75 83 GLY A N 1
ATOM 638 C CA . GLY A 1 83 ? 11.333 16.886 -24.087 1.00 94.75 83 GLY A CA 1
ATOM 639 C C . GLY A 1 83 ? 10.058 16.406 -23.386 1.00 94.75 83 GLY A C 1
ATOM 640 O O . GLY A 1 83 ? 9.621 16.955 -22.376 1.00 94.75 83 GLY A O 1
ATOM 641 N N . ASN A 1 84 ? 9.419 15.386 -23.962 1.00 98.19 84 ASN A N 1
ATOM 642 C CA . ASN A 1 84 ? 8.161 14.836 -23.467 1.00 98.19 84 ASN A CA 1
ATOM 643 C C . ASN A 1 84 ? 8.368 13.421 -22.898 1.00 98.19 84 ASN A C 1
ATOM 645 O O . ASN A 1 84 ? 8.687 12.484 -23.630 1.00 98.19 84 ASN A O 1
ATOM 649 N N . LEU A 1 85 ? 8.155 13.247 -21.588 1.00 98.31 85 LEU A N 1
ATOM 650 C CA . LEU A 1 85 ? 8.377 11.958 -20.916 1.00 98.31 85 LEU A CA 1
ATOM 651 C C . LEU A 1 85 ? 7.447 10.846 -21.420 1.00 98.31 85 LEU A C 1
ATOM 653 O O . LEU A 1 85 ? 7.854 9.684 -21.455 1.00 98.31 85 LEU A O 1
ATOM 657 N N . LEU A 1 86 ? 6.218 11.175 -21.831 1.00 98.50 86 LEU A N 1
ATOM 658 C CA . LEU A 1 86 ? 5.286 10.188 -22.379 1.00 98.50 86 LEU A CA 1
ATOM 659 C C . LEU A 1 86 ? 5.771 9.684 -23.742 1.00 98.50 86 LEU A C 1
ATOM 661 O O . LEU A 1 86 ? 5.793 8.479 -23.973 1.00 98.50 86 LEU A O 1
ATOM 665 N N . GLU A 1 87 ? 6.214 10.585 -24.616 1.00 98.50 87 GLU A N 1
ATOM 666 C CA . GLU A 1 87 ? 6.795 10.232 -25.913 1.00 98.50 87 GLU A CA 1
ATOM 667 C C . GLU A 1 87 ? 8.021 9.322 -25.749 1.00 98.50 87 GLU A C 1
ATOM 669 O O . GLU A 1 87 ? 8.110 8.260 -26.369 1.00 98.50 87 GLU A O 1
ATOM 674 N N . LEU A 1 88 ? 8.935 9.683 -24.846 1.00 98.50 88 LEU A N 1
ATOM 675 C CA . LEU A 1 88 ? 10.126 8.885 -24.551 1.00 98.50 88 LEU A CA 1
ATOM 676 C C . LEU A 1 88 ? 9.774 7.524 -23.931 1.00 98.50 88 LEU A C 1
ATOM 678 O O . LEU A 1 88 ? 10.387 6.513 -24.276 1.00 98.50 88 LEU A O 1
ATOM 682 N N . SER A 1 89 ? 8.736 7.463 -23.094 1.00 98.56 89 SER A N 1
ATOM 683 C CA . SER A 1 89 ? 8.223 6.203 -22.538 1.00 98.56 89 SER A CA 1
ATOM 684 C C . SER A 1 89 ? 7.623 5.303 -23.622 1.00 98.56 89 SER A C 1
ATOM 686 O O . SER A 1 89 ? 7.854 4.094 -23.619 1.00 98.56 89 SER A O 1
ATOM 688 N N . VAL A 1 90 ? 6.903 5.873 -24.596 1.00 98.56 90 VAL A N 1
ATOM 689 C CA . VAL A 1 90 ? 6.398 5.135 -25.766 1.00 98.56 90 VAL A CA 1
ATOM 690 C C . VAL A 1 90 ? 7.558 4.587 -26.598 1.00 98.56 90 VAL A C 1
ATOM 692 O O . VAL A 1 90 ? 7.504 3.439 -27.045 1.00 98.56 90 VAL A O 1
ATOM 695 N N . ASN A 1 91 ? 8.630 5.363 -26.774 1.00 98.31 91 ASN A N 1
ATOM 696 C CA . ASN A 1 91 ? 9.830 4.911 -27.478 1.00 98.31 91 ASN A CA 1
ATOM 697 C C . ASN A 1 91 ? 10.527 3.757 -26.739 1.00 98.31 91 ASN A C 1
ATOM 699 O O . ASN A 1 91 ? 10.857 2.750 -27.367 1.00 98.31 91 ASN A O 1
ATOM 703 N N . ALA A 1 92 ? 10.661 3.840 -25.413 1.00 98.56 92 ALA A N 1
ATOM 704 C CA . ALA A 1 92 ? 11.197 2.758 -24.588 1.00 98.56 92 ALA A CA 1
ATOM 705 C C . ALA A 1 92 ? 10.330 1.488 -24.660 1.00 98.56 92 ALA A C 1
ATOM 707 O O . ALA A 1 92 ? 10.845 0.388 -24.875 1.00 98.56 92 ALA A O 1
ATOM 708 N N . ALA A 1 93 ? 9.003 1.622 -24.572 1.00 98.31 93 ALA A N 1
ATOM 709 C CA . ALA A 1 93 ? 8.077 0.497 -24.708 1.00 98.31 93 ALA A CA 1
ATOM 710 C C . ALA A 1 93 ? 8.152 -0.149 -26.107 1.00 98.31 93 ALA A C 1
ATOM 712 O O . ALA A 1 93 ? 8.134 -1.379 -26.235 1.00 98.31 93 ALA A O 1
ATOM 713 N N . ARG A 1 94 ? 8.302 0.662 -27.166 1.00 98.25 94 ARG A N 1
ATOM 714 C CA . ARG A 1 94 ? 8.516 0.178 -28.540 1.00 98.25 94 ARG A CA 1
ATOM 715 C C . ARG A 1 94 ? 9.818 -0.613 -28.658 1.00 98.25 94 ARG A C 1
ATOM 717 O O . ARG A 1 94 ? 9.819 -1.662 -29.296 1.00 98.25 94 ARG A O 1
ATOM 724 N N . ALA A 1 95 ? 10.874 -0.167 -27.978 1.00 98.31 95 ALA A N 1
ATOM 725 C CA . ALA A 1 95 ? 12.144 -0.882 -27.868 1.00 98.31 95 ALA A CA 1
ATOM 726 C C . ALA A 1 95 ? 12.078 -2.143 -26.980 1.00 98.31 95 ALA A C 1
ATOM 728 O O . ALA A 1 95 ? 13.074 -2.846 -26.865 1.00 98.31 95 ALA A O 1
ATOM 729 N N . ARG A 1 96 ? 10.915 -2.484 -26.397 1.00 98.44 96 ARG A N 1
ATOM 730 C CA . ARG A 1 96 ? 10.712 -3.619 -25.471 1.00 98.44 96 ARG A CA 1
ATOM 731 C C . ARG A 1 96 ? 11.352 -3.431 -24.089 1.00 98.44 96 ARG A C 1
ATOM 733 O O . ARG A 1 96 ? 11.730 -4.409 -23.434 1.00 98.44 96 ARG A O 1
ATOM 740 N N . ALA A 1 97 ? 11.428 -2.190 -23.609 1.00 98.56 97 ALA A N 1
ATOM 741 C CA . ALA A 1 97 ? 11.584 -1.930 -22.181 1.00 98.56 97 ALA A CA 1
ATOM 742 C C . ALA A 1 97 ? 10.322 -2.377 -21.422 1.00 98.56 97 ALA A C 1
ATOM 744 O O . ALA A 1 97 ? 9.195 -2.224 -21.898 1.00 98.56 97 ALA A O 1
ATOM 745 N N . SER A 1 98 ? 10.515 -2.953 -20.242 1.00 98.62 98 SER A N 1
ATOM 746 C CA . SER A 1 98 ? 9.440 -3.299 -19.313 1.00 98.62 98 SER A CA 1
ATOM 747 C C . SER A 1 98 ? 8.959 -2.069 -18.541 1.00 98.62 98 SER A C 1
ATOM 749 O O . SER A 1 98 ? 9.675 -1.075 -18.431 1.00 98.62 98 SER A O 1
ATOM 751 N N . LEU A 1 99 ? 7.759 -2.156 -17.956 1.00 98.44 99 LEU A N 1
ATOM 752 C CA . LEU A 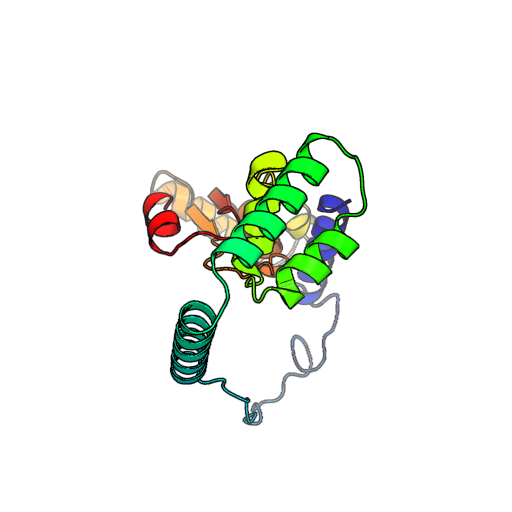1 99 ? 7.224 -1.097 -17.095 1.00 98.44 99 LEU A CA 1
ATOM 753 C C . LEU A 1 99 ? 8.189 -0.756 -15.950 1.00 98.44 99 LEU A C 1
ATOM 755 O O . LEU A 1 99 ? 8.452 0.417 -15.722 1.00 98.44 99 LEU A O 1
ATOM 759 N N . GLY A 1 100 ? 8.752 -1.776 -15.291 1.00 98.38 100 GLY A N 1
ATOM 760 C CA . GLY A 1 100 ? 9.724 -1.584 -14.213 1.00 98.38 100 GLY A CA 1
ATOM 761 C C . GLY A 1 100 ? 10.950 -0.795 -14.668 1.00 98.38 100 GLY A C 1
ATOM 762 O O . GLY A 1 100 ? 11.297 0.187 -14.039 1.00 98.38 100 GLY A O 1
ATOM 763 N N . GLU A 1 101 ? 11.540 -1.135 -15.817 1.00 98.75 101 GLU A N 1
ATOM 764 C CA . GLU A 1 101 ? 12.718 -0.419 -16.334 1.00 98.75 101 GLU A CA 1
ATOM 765 C C . GLU A 1 101 ? 12.426 1.051 -16.674 1.00 98.75 101 GLU A C 1
ATOM 767 O O . GLU A 1 101 ? 13.270 1.914 -16.447 1.00 98.75 101 GLU A O 1
ATOM 772 N N . ILE A 1 102 ? 11.234 1.341 -17.208 1.00 98.75 102 ILE A N 1
ATOM 773 C CA . ILE A 1 102 ? 10.792 2.713 -17.499 1.00 98.75 102 ILE A CA 1
ATOM 774 C C . ILE A 1 102 ? 10.593 3.493 -16.192 1.00 98.75 102 ILE A C 1
ATOM 776 O O . ILE A 1 102 ? 11.064 4.624 -16.078 1.00 98.75 102 ILE A O 1
ATOM 780 N N . SER A 1 103 ? 9.931 2.892 -15.198 1.00 98.62 103 SER A N 1
ATOM 781 C CA . SER A 1 103 ? 9.752 3.493 -13.873 1.00 98.62 103 SER A CA 1
ATOM 782 C C . SER A 1 103 ? 11.091 3.737 -13.172 1.00 98.62 103 SER A C 1
ATOM 784 O O . SER A 1 103 ? 11.325 4.848 -12.702 1.00 98.62 103 SER A O 1
ATOM 786 N N . ASP A 1 104 ? 11.997 2.757 -13.183 1.00 98.69 104 ASP A N 1
ATOM 787 C CA . ASP A 1 104 ? 13.323 2.845 -12.564 1.00 98.69 104 ASP A CA 1
ATOM 788 C C . ASP A 1 104 ? 14.190 3.929 -13.231 1.00 98.69 104 ASP A C 1
ATOM 790 O O . ASP A 1 104 ? 14.964 4.616 -12.566 1.00 98.69 104 ASP A O 1
ATOM 794 N N . ALA A 1 105 ? 14.064 4.129 -14.549 1.00 98.50 105 ALA A N 1
ATOM 795 C CA . ALA A 1 105 ? 14.790 5.179 -15.264 1.00 98.50 105 ALA A CA 1
ATOM 796 C C . ALA A 1 105 ? 14.395 6.596 -14.808 1.00 98.50 105 ALA A C 1
ATOM 798 O O . ALA A 1 105 ? 15.259 7.473 -14.754 1.00 98.50 105 ALA A O 1
ATOM 799 N N . LEU A 1 106 ? 13.122 6.810 -14.461 1.00 98.56 106 LEU A N 1
ATOM 800 C CA . LEU A 1 106 ? 12.624 8.069 -13.892 1.00 98.56 106 LEU A CA 1
ATOM 801 C C . LEU A 1 106 ? 12.938 8.178 -12.393 1.00 98.56 106 LEU A C 1
ATOM 803 O O . LEU A 1 106 ? 13.265 9.258 -11.900 1.00 98.56 106 LEU A O 1
ATOM 807 N N . GLU A 1 107 ? 12.883 7.058 -11.670 1.00 98.38 107 GLU A N 1
ATOM 808 C CA . GLU A 1 107 ? 13.194 6.986 -10.239 1.00 98.38 107 GLU A CA 1
ATOM 809 C C . GLU A 1 107 ? 14.619 7.459 -9.927 1.00 98.38 107 GLU A C 1
ATOM 811 O O . GLU A 1 107 ? 14.833 8.086 -8.893 1.00 98.38 107 GLU A O 1
ATOM 816 N N . LYS A 1 108 ? 15.581 7.252 -10.835 1.00 98.00 108 LYS A N 1
ATOM 817 C CA . LYS A 1 108 ? 16.953 7.776 -10.691 1.00 98.00 108 LYS A CA 1
ATOM 818 C C . LYS A 1 108 ? 17.013 9.283 -10.426 1.00 98.00 108 LYS A C 1
ATOM 820 O O . LYS A 1 108 ? 17.938 9.733 -9.760 1.00 98.00 108 LYS A O 1
ATOM 825 N N . VAL A 1 109 ? 16.050 10.042 -10.950 1.00 98.19 109 VAL A N 1
ATOM 826 C CA . VAL A 1 109 ? 15.998 11.505 -10.824 1.00 98.19 109 VAL A CA 1
ATOM 827 C C . VAL A 1 109 ? 15.019 11.930 -9.735 1.00 98.19 109 VAL A C 1
ATOM 829 O O . VAL A 1 109 ? 15.310 12.831 -8.953 1.00 98.19 109 VAL A O 1
ATOM 832 N N . TYR A 1 110 ? 13.849 11.291 -9.675 1.00 97.81 110 TYR A N 1
ATOM 833 C CA . TYR A 1 110 ? 12.749 11.736 -8.812 1.00 97.81 110 TYR A CA 1
ATOM 834 C C . TYR A 1 110 ? 12.672 11.014 -7.462 1.00 97.81 110 TYR A C 1
ATOM 836 O O . TYR A 1 110 ? 12.007 11.498 -6.545 1.00 97.81 110 TYR A O 1
ATOM 844 N N . GLY A 1 111 ? 13.343 9.869 -7.325 1.00 97.19 111 GLY A N 1
ATOM 845 C CA . GLY A 1 111 ? 13.240 8.991 -6.166 1.00 97.19 111 GLY A CA 1
ATOM 846 C C . GLY A 1 111 ? 11.842 8.391 -5.982 1.00 97.19 111 GLY A C 1
ATOM 847 O O . GLY A 1 111 ? 10.987 8.433 -6.871 1.00 97.19 111 GLY A O 1
ATOM 848 N N . ARG A 1 112 ? 11.600 7.829 -4.792 1.00 96.88 112 ARG A N 1
ATOM 849 C CA . ARG A 1 112 ? 10.288 7.313 -4.372 1.00 96.88 112 ARG A CA 1
ATOM 850 C C . ARG A 1 112 ? 9.692 8.190 -3.286 1.00 96.88 112 ARG A C 1
ATOM 852 O O . ARG A 1 112 ? 10.370 8.579 -2.339 1.00 96.88 112 ARG A O 1
ATOM 859 N N . HIS A 1 113 ? 8.397 8.469 -3.404 1.00 96.06 113 HIS A N 1
ATOM 860 C CA . HIS A 1 113 ? 7.675 9.183 -2.362 1.00 96.06 113 HIS A CA 1
ATOM 861 C C . HIS A 1 113 ? 7.460 8.290 -1.134 1.00 96.06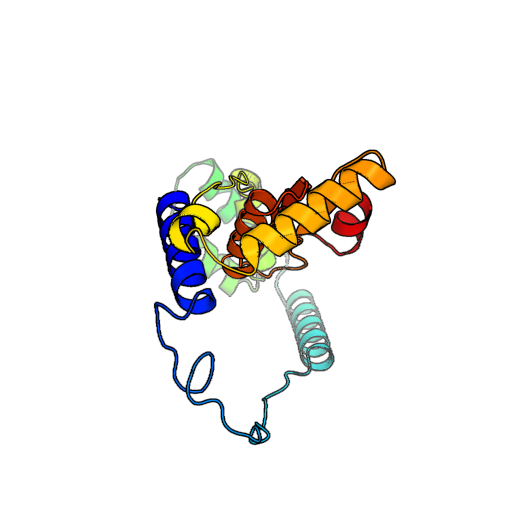 113 HIS A C 1
ATOM 863 O O . HIS A 1 113 ? 6.875 7.214 -1.244 1.00 96.06 113 HIS A O 1
ATOM 869 N N . THR A 1 114 ? 7.837 8.797 0.039 1.00 90.00 114 THR A N 1
ATOM 870 C CA . THR A 1 114 ? 7.501 8.195 1.333 1.00 90.00 114 THR A CA 1
ATOM 871 C C . THR A 1 114 ? 6.490 9.079 2.048 1.00 90.00 114 THR A C 1
ATOM 873 O O . THR A 1 114 ? 6.759 10.245 2.346 1.00 90.00 114 THR A O 1
ATOM 876 N N . ALA A 1 115 ? 5.310 8.527 2.325 1.00 89.12 115 ALA A N 1
ATOM 877 C CA . ALA A 1 115 ? 4.256 9.257 3.012 1.00 89.12 115 ALA A CA 1
ATOM 878 C C . ALA A 1 115 ? 4.574 9.406 4.507 1.00 89.12 115 ALA A C 1
ATOM 880 O O . ALA A 1 115 ? 4.908 8.437 5.186 1.00 89.12 115 ALA A O 1
ATOM 881 N N . VAL A 1 116 ? 4.396 10.615 5.044 1.00 86.94 116 VAL A N 1
ATOM 882 C CA . VAL A 1 116 ? 4.451 10.842 6.493 1.00 86.94 116 VAL A CA 1
ATOM 883 C C . VAL A 1 116 ? 3.140 10.372 7.113 1.00 86.94 116 VAL A C 1
ATOM 885 O O . VAL A 1 116 ? 2.065 10.897 6.807 1.00 86.94 116 VAL A O 1
ATOM 888 N N . VAL A 1 117 ? 3.231 9.390 8.006 1.00 83.06 117 VAL A N 1
ATOM 889 C CA . VAL A 1 117 ? 2.079 8.869 8.737 1.00 83.06 117 VAL A CA 1
ATOM 890 C C . VAL A 1 117 ? 1.648 9.889 9.789 1.00 83.06 117 VAL A C 1
ATOM 892 O O . VAL A 1 117 ? 2.372 10.179 10.734 1.00 83.06 117 VAL A O 1
ATOM 895 N N . ARG A 1 118 ? 0.443 10.436 9.617 1.00 83.25 118 ARG A N 1
ATOM 896 C CA . ARG A 1 118 ? -0.267 11.195 10.652 1.00 83.25 118 ARG A CA 1
ATOM 897 C C . ARG A 1 118 ? -1.429 10.353 11.173 1.00 83.25 118 ARG A C 1
ATOM 899 O O . ARG A 1 118 ? -1.965 9.518 10.433 1.00 83.25 118 ARG A O 1
ATOM 906 N N . ALA A 1 119 ? -1.771 10.552 12.438 1.00 81.69 119 ALA A N 1
ATOM 907 C CA . ALA A 1 119 ? -2.911 9.930 13.092 1.00 81.69 119 ALA A CA 1
ATOM 908 C C . ALA A 1 119 ? -3.829 11.024 13.635 1.00 81.69 119 ALA A C 1
ATOM 910 O O . ALA A 1 119 ? -3.361 12.048 14.135 1.00 81.69 119 ALA A O 1
ATOM 911 N N . ILE A 1 120 ? -5.131 10.801 13.502 1.00 89.69 120 ILE A N 1
ATOM 912 C CA . ILE A 1 120 ? -6.153 11.563 14.215 1.00 89.69 120 ILE A CA 1
ATOM 913 C C . ILE A 1 120 ? -6.403 10.908 15.579 1.00 89.69 120 ILE A C 1
ATOM 915 O O . ILE A 1 120 ? -6.031 9.753 15.783 1.00 89.69 120 ILE A O 1
ATOM 919 N N . SER A 1 121 ? -7.005 11.643 16.510 1.00 87.25 121 SER A N 1
ATOM 920 C CA . SER A 1 121 ? -7.351 11.141 17.843 1.00 87.25 121 SER A CA 1
ATOM 921 C C . SER A 1 121 ? -8.603 11.848 18.365 1.00 87.25 121 SER A C 1
ATOM 923 O O . SER A 1 121 ? -8.888 12.986 17.989 1.00 87.25 121 SER A O 1
ATOM 925 N N . GLY A 1 122 ? -9.380 11.157 19.195 1.00 87.88 122 GLY A N 1
ATOM 926 C CA . GLY A 1 122 ? -10.573 11.641 19.890 1.00 87.88 122 GLY A CA 1
ATOM 927 C C . GLY A 1 122 ? -11.852 11.659 19.051 1.00 87.88 122 GLY A C 1
ATOM 928 O O . GLY A 1 122 ? -12.946 11.850 19.592 1.00 87.88 122 GLY A O 1
ATOM 929 N N . VAL A 1 123 ? -11.750 11.464 17.735 1.00 91.94 123 VAL A N 1
ATOM 930 C CA . VAL A 1 123 ? -12.893 11.554 16.814 1.00 91.94 123 VAL A CA 1
ATOM 931 C C . VAL A 1 123 ? -13.822 10.356 16.966 1.00 91.94 123 VAL A C 1
ATOM 933 O O . VAL A 1 123 ? -15.032 10.533 17.026 1.00 91.94 123 VAL A O 1
ATOM 936 N N . TYR A 1 124 ? -13.285 9.139 17.057 1.00 92.81 124 TYR A N 1
ATOM 937 C CA . TYR A 1 124 ? -14.129 7.949 17.137 1.00 92.81 124 TYR A CA 1
ATOM 938 C C . TYR A 1 124 ? -14.935 7.952 18.442 1.00 92.81 124 TYR A C 1
ATOM 940 O O . TYR A 1 124 ? -16.159 7.821 18.421 1.00 92.81 124 TYR A O 1
ATOM 948 N N . ARG A 1 125 ? -14.266 8.196 19.578 1.00 90.62 125 ARG A N 1
ATOM 949 C CA . ARG A 1 125 ? -14.925 8.227 20.894 1.00 90.62 125 ARG A CA 1
ATOM 950 C C . ARG A 1 125 ? -15.987 9.314 21.004 1.00 90.62 125 ARG A C 1
ATOM 952 O O . ARG A 1 125 ? -17.079 9.037 21.497 1.00 90.62 125 ARG A O 1
ATOM 959 N N . SER A 1 126 ? -15.673 10.539 20.580 1.00 90.75 126 SER A N 1
ATOM 960 C CA . SER A 1 126 ? -16.629 11.653 20.684 1.00 90.75 126 SER A CA 1
ATOM 961 C C . SER A 1 126 ? -17.921 11.379 19.913 1.00 90.75 126 SER A C 1
ATOM 963 O O . SER A 1 126 ? -19.001 11.744 20.371 1.00 90.75 126 SER A O 1
ATOM 965 N N . GLU A 1 127 ? -17.827 10.677 18.786 1.00 92.62 127 GLU A N 1
ATOM 966 C CA . GLU A 1 127 ? -18.968 10.385 17.924 1.00 92.62 127 GLU A CA 1
ATOM 967 C C . GLU A 1 127 ? -19.746 9.130 18.354 1.00 92.62 127 GLU A C 1
ATOM 969 O O . GLU A 1 127 ? -20.956 9.059 18.109 1.00 92.62 127 GLU A O 1
ATOM 974 N N . PHE A 1 128 ? -19.099 8.170 19.026 1.00 87.50 128 PHE A N 1
ATOM 975 C CA . PHE A 1 128 ? -19.734 6.940 19.523 1.00 87.50 128 PHE A CA 1
ATOM 976 C C . PHE A 1 128 ? -20.745 7.225 20.650 1.00 87.50 128 PHE A C 1
ATOM 978 O O . PHE A 1 128 ? -21.839 6.662 20.658 1.00 87.50 128 PHE A O 1
ATOM 985 N N . GLY A 1 129 ? -20.438 8.179 21.539 1.00 78.44 129 GLY A N 1
ATOM 986 C CA . GLY A 1 129 ? -21.303 8.596 22.653 1.00 78.44 129 GLY A CA 1
ATOM 987 C C . GLY A 1 129 ? -20.910 8.006 24.018 1.00 78.44 129 GLY A C 1
ATOM 988 O O . GLY A 1 129 ? -20.030 7.159 24.117 1.00 78.44 129 GLY A O 1
ATOM 989 N N . ALA A 1 130 ? -21.550 8.501 25.087 1.00 62.31 130 ALA A N 1
ATOM 990 C CA . ALA A 1 130 ? -21.104 8.332 26.480 1.00 62.31 130 ALA A CA 1
ATOM 991 C C . ALA A 1 130 ? -21.636 7.087 27.227 1.00 62.31 130 ALA A C 1
ATOM 993 O O . ALA A 1 130 ? -21.310 6.905 28.396 1.00 62.31 130 ALA A O 1
ATOM 994 N N . MET A 1 131 ? -22.466 6.241 26.611 1.00 56.47 131 MET A N 1
ATOM 995 C CA . MET A 1 131 ? -23.044 5.065 27.277 1.00 56.47 131 MET A CA 1
ATOM 996 C C . MET A 1 131 ? -22.819 3.810 26.429 1.00 56.47 131 MET A C 1
ATOM 998 O O . MET A 1 131 ? -23.334 3.737 25.317 1.00 56.47 131 MET A O 1
ATOM 1002 N N . GLY A 1 132 ? -22.062 2.833 26.946 1.00 71.69 132 GLY A N 1
ATOM 1003 C CA . GLY A 1 132 ? -21.901 1.515 26.318 1.00 71.69 132 GLY A CA 1
ATOM 1004 C C . GLY A 1 132 ? -20.496 0.908 26.411 1.00 71.69 132 GLY A C 1
ATOM 1005 O O . GLY A 1 132 ? -19.696 1.261 27.280 1.00 71.69 132 GLY A O 1
ATOM 1006 N N . ASP A 1 133 ? -20.212 -0.006 25.479 1.00 82.56 133 ASP A N 1
ATOM 1007 C CA . ASP A 1 133 ? -19.019 -0.867 25.415 1.00 82.56 133 ASP A CA 1
ATOM 1008 C C . ASP A 1 133 ? -17.681 -0.110 25.445 1.00 82.56 133 ASP A C 1
ATOM 1010 O O . ASP A 1 133 ? -16.692 -0.631 25.954 1.00 82.56 133 ASP A O 1
ATOM 1014 N N . VAL A 1 134 ? -17.642 1.144 24.979 1.00 87.25 134 VAL A N 1
ATOM 1015 C CA . VAL A 1 134 ? -16.439 2.000 24.986 1.00 87.25 134 VAL A CA 1
ATOM 1016 C C . VAL A 1 134 ? -15.848 2.163 26.388 1.00 87.25 134 VAL A C 1
ATOM 1018 O O . VAL A 1 134 ? -14.647 1.977 26.568 1.00 87.25 134 VAL A O 1
ATOM 1021 N N . GLU A 1 135 ? -16.668 2.482 27.393 1.00 88.88 135 GLU A N 1
ATOM 1022 C CA . GLU A 1 135 ? -16.183 2.648 28.774 1.00 88.88 135 GLU A CA 1
ATOM 1023 C C . GLU A 1 135 ? -15.806 1.296 29.402 1.00 88.88 135 GLU A C 1
ATOM 1025 O O . GLU A 1 135 ? -14.903 1.221 30.234 1.00 88.88 135 GLU A O 1
ATOM 1030 N N . THR A 1 136 ? -16.426 0.203 28.943 1.00 91.81 136 THR A N 1
ATOM 1031 C CA . THR A 1 136 ? -16.047 -1.156 29.357 1.00 91.81 136 THR A CA 1
ATOM 1032 C C . THR A 1 136 ? -14.651 -1.509 28.852 1.00 91.81 136 THR A C 1
ATOM 1034 O O . THR A 1 136 ? -13.808 -1.920 29.644 1.00 91.81 136 THR A O 1
ATOM 1037 N N . VAL A 1 137 ? -14.374 -1.292 27.563 1.00 93.06 137 VAL A N 1
ATOM 1038 C CA . VAL A 1 137 ? -13.056 -1.566 26.966 1.00 93.06 137 VAL A CA 1
ATOM 1039 C C . VAL A 1 137 ? -11.976 -0.666 27.566 1.00 93.06 137 VAL A C 1
ATOM 1041 O O . VAL A 1 137 ? -10.882 -1.147 27.846 1.00 93.06 137 VAL A O 1
ATOM 1044 N N . ARG A 1 138 ? -12.281 0.610 27.832 1.00 93.00 138 ARG A N 1
ATOM 1045 C CA . ARG A 1 138 ? -11.344 1.515 28.517 1.00 93.00 138 ARG A CA 1
ATOM 1046 C C . ARG A 1 138 ? -10.980 1.007 29.904 1.00 93.00 138 ARG A C 1
ATOM 1048 O O . ARG A 1 138 ? -9.800 0.902 30.212 1.00 93.00 138 ARG A O 1
ATOM 1055 N N . ARG A 1 139 ? -11.974 0.609 30.704 1.00 94.81 139 ARG A N 1
ATOM 1056 C CA . ARG A 1 139 ? -11.722 0.014 32.021 1.00 94.81 139 ARG A CA 1
ATOM 1057 C C . ARG A 1 139 ? -10.854 -1.242 31.918 1.00 94.81 139 ARG A C 1
ATOM 1059 O O . ARG A 1 139 ? -9.950 -1.408 32.723 1.00 94.81 139 ARG A O 1
ATOM 1066 N N . MET A 1 140 ? -11.083 -2.093 30.918 1.00 96.50 140 MET A N 1
ATOM 1067 C CA . MET A 1 140 ? -10.235 -3.268 30.681 1.00 96.50 140 MET A CA 1
ATOM 10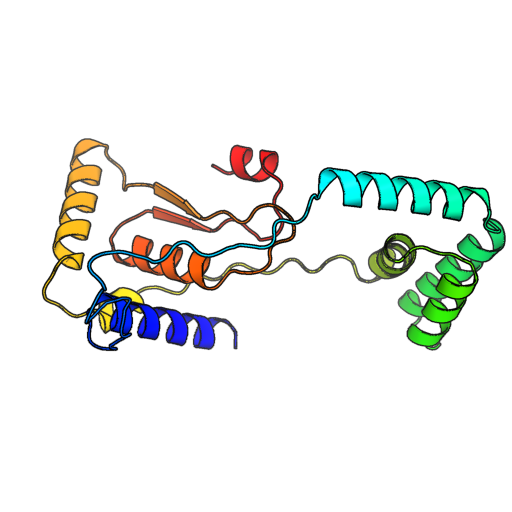68 C C . MET A 1 140 ? -8.791 -2.888 30.317 1.00 96.50 140 MET A C 1
ATOM 1070 O O . MET A 1 140 ? -7.859 -3.551 30.764 1.00 96.50 140 MET A O 1
ATOM 1074 N N . ALA A 1 141 ? -8.586 -1.830 29.526 1.00 96.62 141 ALA A N 1
ATOM 1075 C CA . ALA A 1 141 ? -7.251 -1.325 29.205 1.00 96.62 141 ALA A CA 1
ATOM 1076 C C . ALA A 1 141 ? -6.547 -0.735 30.441 1.00 96.62 141 ALA A C 1
ATOM 1078 O O . ALA A 1 141 ? -5.361 -0.992 30.642 1.00 96.62 141 ALA A O 1
ATOM 1079 N N . ASP A 1 142 ? -7.281 -0.015 31.293 1.00 96.94 142 ASP A N 1
ATOM 1080 C CA . ASP A 1 142 ? -6.766 0.529 32.554 1.00 96.94 142 ASP A CA 1
ATOM 1081 C C . ASP A 1 142 ? -6.418 -0.598 33.550 1.00 96.94 142 ASP A C 1
ATOM 1083 O O . ASP A 1 142 ? -5.379 -0.558 34.208 1.00 96.94 142 ASP A O 1
ATOM 1087 N N . GLU A 1 143 ? -7.256 -1.638 33.646 1.00 98.19 143 GLU A N 1
ATOM 1088 C CA . GLU A 1 143 ? -6.990 -2.840 34.452 1.00 98.19 143 GLU A CA 1
ATOM 1089 C C . GLU A 1 143 ? -5.740 -3.586 33.948 1.00 98.19 143 GLU A C 1
ATOM 1091 O O . GLU A 1 143 ? -4.921 -4.022 34.758 1.00 98.19 143 GLU A O 1
ATOM 1096 N N . PHE A 1 144 ? -5.549 -3.690 32.627 1.00 98.44 144 PHE A N 1
ATOM 1097 C CA . PHE A 1 144 ? -4.330 -4.249 32.034 1.00 98.44 144 PHE A CA 1
ATOM 1098 C C . PHE A 1 144 ? -3.095 -3.424 32.409 1.00 98.44 144 PHE A C 1
ATOM 1100 O O . PHE A 1 144 ? -2.080 -3.985 32.813 1.00 98.44 144 PHE A O 1
ATOM 1107 N N . GLU A 1 145 ? -3.181 -2.094 32.321 1.00 98.06 145 GLU A N 1
ATOM 1108 C CA . GLU A 1 145 ? -2.076 -1.204 32.686 1.00 98.06 145 GLU A CA 1
ATOM 1109 C C . GLU A 1 145 ? -1.674 -1.359 34.157 1.00 98.06 145 GLU A C 1
ATOM 1111 O O . GLU A 1 145 ? -0.483 -1.407 34.466 1.00 98.06 145 GLU A O 1
ATOM 1116 N N . GLN A 1 146 ? -2.647 -1.523 35.056 1.00 97.81 146 GLN A N 1
ATOM 1117 C CA . GLN A 1 146 ? -2.385 -1.783 36.474 1.00 97.81 146 GLN A CA 1
ATOM 1118 C C . GLN A 1 146 ? -1.691 -3.131 36.720 1.00 97.81 146 GLN A C 1
ATOM 1120 O O . GLN A 1 146 ? -0.876 -3.229 37.636 1.00 97.81 146 GLN A O 1
ATOM 1125 N N . GLN A 1 147 ? -2.008 -4.161 35.932 1.00 98.06 147 GLN A N 1
ATOM 1126 C CA . GLN A 1 147 ? -1.451 -5.510 36.094 1.00 98.06 147 GLN A CA 1
ATOM 1127 C C . GLN A 1 147 ? -0.062 -5.655 35.459 1.00 98.06 147 GLN A C 1
ATOM 1129 O O . GLN A 1 147 ? 0.835 -6.238 36.063 1.00 98.06 147 GLN A O 1
ATOM 1134 N N . GLU A 1 148 ? 0.125 -5.104 34.262 1.00 97.94 148 GLU A N 1
ATOM 1135 C CA . GLU A 1 148 ? 1.320 -5.310 33.434 1.00 97.94 148 GLU A CA 1
ATOM 1136 C C . GLU A 1 148 ? 2.311 -4.132 33.498 1.00 97.94 148 GLU A C 1
ATOM 1138 O O . GLU A 1 148 ? 3.402 -4.197 32.929 1.00 97.94 148 GLU A O 1
ATOM 1143 N N . GLY A 1 149 ? 1.941 -3.030 34.163 1.00 97.75 149 GLY A N 1
ATOM 1144 C CA . GLY A 1 149 ? 2.768 -1.826 34.305 1.00 97.75 149 GLY A CA 1
ATOM 1145 C C . GLY A 1 149 ? 2.928 -1.010 33.017 1.00 97.75 149 GLY A C 1
ATOM 1146 O O . GLY A 1 149 ? 3.794 -0.137 32.942 1.00 97.75 149 GLY A O 1
ATOM 1147 N N . ARG A 1 150 ? 2.128 -1.309 31.988 1.00 97.56 150 ARG A N 1
ATOM 1148 C CA . ARG A 1 150 ? 2.100 -0.621 30.690 1.00 97.56 150 ARG A CA 1
ATOM 1149 C C . ARG A 1 150 ? 0.752 -0.810 30.011 1.00 97.56 150 ARG A C 1
ATOM 1151 O O . ARG A 1 150 ? 0.085 -1.819 30.223 1.00 97.56 150 ARG A O 1
ATOM 1158 N N . ARG A 1 151 ? 0.402 0.092 29.101 1.00 97.50 151 ARG A N 1
ATOM 1159 C CA . ARG A 1 151 ? -0.795 -0.050 28.268 1.00 97.50 151 ARG A CA 1
ATOM 1160 C C . ARG A 1 151 ? -0.712 -1.258 27.331 1.00 97.50 151 ARG A C 1
ATOM 1162 O O . ARG A 1 151 ? 0.389 -1.680 26.938 1.00 97.50 151 ARG A O 1
ATOM 1169 N N . PRO A 1 152 ? -1.866 -1.817 26.926 1.00 97.94 152 PRO A N 1
ATOM 1170 C CA . PRO A 1 152 ? -1.887 -2.785 25.846 1.00 97.94 152 PRO A CA 1
ATOM 1171 C C . PRO A 1 152 ? -1.409 -2.093 24.564 1.00 97.94 152 PRO A C 1
ATOM 1173 O O . PRO A 1 152 ? -1.870 -1.004 24.219 1.00 97.94 152 PRO A O 1
ATOM 1176 N N . ARG A 1 153 ? -0.455 -2.720 23.872 1.00 97.69 153 ARG A N 1
ATOM 1177 C CA . ARG A 1 153 ? 0.206 -2.152 22.693 1.00 97.69 153 ARG A CA 1
ATOM 1178 C C . ARG A 1 153 ? -0.101 -2.981 21.454 1.00 97.69 153 ARG A C 1
ATOM 1180 O O . ARG A 1 153 ? -0.059 -4.208 21.522 1.00 97.69 153 ARG A O 1
ATOM 1187 N N . ILE A 1 154 ? -0.401 -2.319 20.340 1.00 96.75 154 ILE A N 1
ATOM 1188 C CA . ILE A 1 154 ? -0.709 -2.966 19.060 1.00 96.75 154 ILE A CA 1
ATOM 1189 C C . ILE A 1 154 ? -0.018 -2.250 17.897 1.00 96.75 154 ILE A C 1
ATOM 1191 O O . ILE A 1 154 ? -0.022 -1.023 17.818 1.00 96.75 154 ILE A O 1
ATOM 1195 N N . MET A 1 155 ? 0.524 -3.030 16.959 1.00 96.12 155 MET A N 1
ATOM 1196 C CA . MET A 1 155 ? 0.996 -2.532 15.668 1.00 96.12 155 MET A CA 1
ATOM 1197 C C . MET A 1 155 ? -0.060 -2.791 14.590 1.00 96.12 155 MET A C 1
ATOM 1199 O O . MET A 1 155 ? -0.409 -3.934 14.298 1.00 96.12 155 MET A O 1
ATOM 1203 N N . VAL A 1 156 ? -0.545 -1.723 13.958 1.00 96.56 156 VAL A N 1
ATOM 1204 C CA . VAL A 1 156 ? -1.409 -1.796 12.776 1.00 96.56 156 VAL A CA 1
ATOM 1205 C C . VAL A 1 156 ? -0.526 -1.723 11.531 1.00 96.56 156 VAL A C 1
ATOM 1207 O O . VAL A 1 156 ? -0.036 -0.653 11.170 1.00 96.56 156 VAL A O 1
ATOM 1210 N N . ALA A 1 157 ? -0.308 -2.868 10.883 1.00 96.62 157 ALA A N 1
ATOM 1211 C CA . ALA A 1 157 ? 0.640 -3.014 9.777 1.00 96.62 157 ALA A CA 1
ATOM 1212 C C . ALA A 1 157 ? -0.035 -3.156 8.400 1.00 96.62 157 ALA A C 1
ATOM 1214 O O . ALA A 1 157 ? -1.148 -3.675 8.275 1.00 96.62 157 ALA A O 1
ATOM 1215 N N . LYS A 1 158 ? 0.674 -2.730 7.346 1.00 96.25 158 LYS A N 1
ATOM 1216 C CA . LYS A 1 158 ? 0.295 -2.914 5.937 1.00 96.25 158 LYS A CA 1
ATOM 1217 C C . LYS A 1 158 ? 1.439 -3.595 5.193 1.00 96.25 158 LYS A C 1
ATOM 1219 O O . LYS A 1 158 ? 2.500 -3.006 5.012 1.00 96.25 158 LYS A O 1
ATOM 1224 N N . MET A 1 159 ? 1.200 -4.833 4.765 1.00 97.06 159 MET A N 1
ATOM 1225 C CA . MET A 1 159 ? 2.197 -5.647 4.073 1.00 97.06 159 MET A CA 1
ATOM 1226 C C . MET A 1 159 ? 1.957 -5.694 2.565 1.00 97.06 159 MET A C 1
ATOM 1228 O O . MET A 1 159 ? 0.815 -5.690 2.102 1.00 97.06 159 MET A O 1
ATOM 1232 N N . GLY A 1 160 ? 3.043 -5.792 1.799 1.00 97.00 160 GLY A N 1
ATOM 1233 C CA . GLY A 1 160 ? 2.989 -5.833 0.340 1.00 97.00 160 GLY A CA 1
ATOM 1234 C C . GLY A 1 160 ? 2.459 -4.530 -0.262 1.00 97.00 160 GLY A C 1
ATOM 1235 O O . GLY A 1 160 ? 2.393 -3.502 0.397 1.00 97.00 160 GLY A O 1
ATOM 1236 N N . GLN A 1 161 ? 2.066 -4.547 -1.534 1.00 96.75 161 GLN A N 1
ATOM 1237 C CA . GLN A 1 161 ? 1.698 -3.326 -2.271 1.00 96.75 161 GLN A CA 1
ATOM 1238 C C . GLN A 1 161 ? 0.271 -2.809 -1.980 1.00 96.75 161 GLN A C 1
ATOM 1240 O O . GLN A 1 161 ? -0.255 -1.985 -2.727 1.00 96.75 161 GLN A O 1
ATOM 1245 N N . ASP A 1 162 ? -0.379 -3.283 -0.914 1.00 96.00 162 ASP A N 1
ATOM 1246 C CA . ASP A 1 162 ? -1.749 -2.897 -0.585 1.00 96.00 162 ASP A CA 1
ATOM 1247 C C . ASP A 1 162 ? -1.827 -1.488 0.031 1.00 96.00 162 ASP A C 1
ATOM 1249 O O . ASP A 1 162 ? -1.444 -1.255 1.180 1.00 96.00 162 ASP A O 1
ATOM 1253 N N . GLY A 1 163 ? -2.381 -0.550 -0.742 1.00 95.81 163 GLY A N 1
ATOM 1254 C CA . GLY A 1 163 ? -2.591 0.840 -0.342 1.00 95.81 163 GLY A CA 1
ATOM 1255 C C . GLY A 1 163 ? -3.899 1.120 0.410 1.00 95.81 163 GLY A C 1
ATOM 1256 O O . GLY A 1 163 ? -4.135 2.272 0.773 1.00 95.81 163 GLY A O 1
ATOM 1257 N N . HIS A 1 164 ? -4.769 0.129 0.645 1.00 97.12 164 HIS A N 1
ATOM 1258 C CA . HIS A 1 164 ? -6.027 0.358 1.363 1.00 97.12 164 HIS A CA 1
ATOM 1259 C C . HIS A 1 164 ? -5.769 0.625 2.851 1.00 97.12 164 HIS A C 1
ATOM 1261 O O . HIS A 1 164 ? -5.514 -0.300 3.622 1.00 97.12 164 HIS A O 1
ATOM 1267 N N . ASP A 1 165 ? -5.886 1.879 3.287 1.00 95.38 165 ASP A N 1
ATOM 1268 C CA . ASP A 1 165 ? -5.563 2.268 4.664 1.00 95.38 165 ASP A CA 1
ATOM 1269 C C . ASP A 1 165 ? -6.748 2.796 5.483 1.00 95.38 165 ASP A C 1
ATOM 1271 O O . ASP A 1 165 ? -6.603 2.952 6.691 1.00 95.38 165 ASP A O 1
ATOM 1275 N N . ARG A 1 166 ? -7.942 2.982 4.895 1.00 95.38 166 ARG A N 1
ATOM 1276 C CA . ARG A 1 166 ? -9.130 3.464 5.632 1.00 95.38 166 ARG A CA 1
ATOM 1277 C C . ARG A 1 166 ? -9.403 2.640 6.895 1.00 95.38 166 ARG A C 1
ATOM 1279 O O . ARG A 1 166 ? -9.510 3.211 7.974 1.00 95.38 166 ARG A O 1
ATOM 1286 N N . GLY A 1 167 ? -9.532 1.318 6.759 1.00 94.56 167 GLY A N 1
ATOM 1287 C CA . GLY A 1 167 ? -9.823 0.430 7.891 1.00 94.56 167 GLY A CA 1
ATOM 1288 C C . GLY A 1 167 ? -8.703 0.440 8.929 1.00 94.56 167 GLY A C 1
ATOM 1289 O O . GLY A 1 167 ? -8.962 0.639 10.110 1.00 94.56 167 GLY A O 1
ATOM 1290 N N . ALA A 1 168 ? -7.450 0.339 8.475 1.00 95.06 168 ALA A N 1
ATOM 1291 C CA . ALA A 1 168 ? -6.273 0.405 9.338 1.00 95.06 168 ALA A CA 1
ATOM 1292 C C . ALA A 1 168 ? -6.228 1.709 10.157 1.00 95.06 168 ALA A C 1
ATOM 1294 O O . ALA A 1 168 ? -6.011 1.680 11.365 1.00 95.06 168 ALA A O 1
ATOM 1295 N N . LYS A 1 169 ? -6.495 2.855 9.522 1.00 94.62 169 LYS A N 1
ATOM 1296 C CA . LYS A 1 169 ? -6.502 4.170 10.173 1.00 94.62 169 LYS A CA 1
ATOM 1297 C C . LYS A 1 169 ? -7.631 4.329 11.180 1.00 94.62 169 LYS A C 1
ATOM 1299 O O . LYS A 1 169 ? -7.394 4.877 12.252 1.00 94.62 169 LYS A O 1
ATOM 1304 N N . VAL A 1 170 ? -8.826 3.839 10.853 1.00 96.06 170 VAL A N 1
ATOM 1305 C CA . VAL A 1 170 ? -9.977 3.873 11.764 1.00 96.06 170 VAL A CA 1
ATOM 1306 C C . VAL A 1 170 ? -9.741 2.976 12.981 1.00 96.06 170 VAL A C 1
ATOM 1308 O O . VAL A 1 170 ? -9.963 3.426 14.100 1.00 96.06 170 VAL A O 1
ATOM 1311 N N . ILE A 1 171 ? -9.213 1.762 12.791 1.00 95.94 171 ILE A N 1
ATOM 1312 C CA . ILE A 1 171 ? -8.825 0.880 13.903 1.00 95.94 171 ILE A CA 1
ATOM 1313 C C . ILE A 1 171 ? -7.767 1.552 14.774 1.00 95.94 171 ILE A C 1
ATOM 1315 O O . ILE A 1 171 ? -7.922 1.592 15.990 1.00 95.94 171 ILE A O 1
ATOM 1319 N N . ALA A 1 172 ? -6.736 2.142 14.165 1.00 95.62 172 ALA A N 1
ATOM 1320 C CA . ALA A 1 172 ? -5.666 2.783 14.912 1.00 95.62 172 ALA A CA 1
ATOM 1321 C C . ALA A 1 172 ? -6.171 3.935 15.800 1.00 95.62 172 ALA A C 1
ATOM 1323 O O . ALA A 1 172 ? -5.863 3.969 16.989 1.00 95.62 172 ALA A O 1
ATOM 1324 N N . THR A 1 173 ? -6.985 4.852 15.256 1.00 94.75 173 THR A N 1
ATOM 1325 C CA . THR A 1 173 ? -7.547 5.950 16.065 1.00 94.75 173 THR A CA 1
ATOM 1326 C C . THR A 1 173 ? -8.550 5.454 17.101 1.00 94.75 173 THR A C 1
ATOM 1328 O O . THR A 1 173 ? -8.579 6.004 18.196 1.00 94.75 173 THR A O 1
ATOM 1331 N N . ALA A 1 174 ? -9.359 4.436 16.793 1.00 94.56 174 ALA A N 1
ATOM 1332 C CA . ALA A 1 174 ? -10.330 3.903 17.741 1.00 94.56 174 ALA A CA 1
ATOM 1333 C C . ALA A 1 174 ? -9.627 3.228 18.926 1.00 94.56 174 ALA A C 1
ATOM 1335 O O . ALA A 1 174 ? -9.966 3.496 20.070 1.00 94.56 174 ALA A O 1
ATOM 1336 N N . PHE A 1 175 ? -8.602 2.412 18.678 1.00 95.75 175 PHE A N 1
ATOM 1337 C CA . PHE A 1 175 ? -7.848 1.741 19.741 1.00 95.75 175 PHE A CA 1
ATOM 1338 C C . PHE A 1 175 ? -7.089 2.737 20.621 1.00 95.75 175 PHE A C 1
ATOM 1340 O O . PHE A 1 175 ? -7.114 2.606 21.846 1.00 95.75 175 PHE A O 1
ATOM 1347 N N . ALA A 1 176 ? -6.492 3.771 20.021 1.00 94.81 176 ALA A N 1
ATOM 1348 C CA . ALA A 1 176 ? -5.873 4.856 20.777 1.00 94.81 176 ALA A CA 1
ATOM 1349 C C . ALA A 1 176 ? -6.899 5.567 21.683 1.00 94.81 176 ALA A C 1
ATOM 1351 O O . ALA A 1 176 ? -6.648 5.778 22.870 1.00 94.81 176 ALA A O 1
ATOM 1352 N N . ASP A 1 177 ? -8.099 5.855 21.166 1.00 92.94 177 ASP A N 1
ATOM 1353 C CA . ASP A 1 177 ? -9.195 6.456 21.940 1.00 92.94 177 ASP A CA 1
ATOM 1354 C C . ASP A 1 177 ? -9.699 5.551 23.087 1.00 92.94 177 ASP A C 1
ATOM 1356 O O . ASP A 1 177 ? -10.249 6.043 24.085 1.00 92.94 177 ASP A O 1
ATOM 1360 N N . LEU A 1 178 ? -9.508 4.235 22.953 1.00 93.25 178 LEU A N 1
ATOM 1361 C CA . LEU A 1 178 ? -9.892 3.201 23.917 1.00 93.25 178 LEU A CA 1
ATOM 1362 C C . LEU A 1 178 ? -8.795 2.862 24.937 1.00 93.25 178 LEU A C 1
ATOM 1364 O O . LEU A 1 178 ? -9.053 2.076 25.842 1.00 93.25 178 LEU A O 1
ATOM 1368 N N . GLY A 1 179 ? -7.615 3.481 24.843 1.00 94.50 179 GLY A N 1
ATOM 1369 C CA . GLY A 1 179 ? -6.558 3.369 25.852 1.00 94.50 179 GLY A CA 1
ATOM 1370 C C . GLY A 1 179 ? -5.330 2.559 25.437 1.00 94.50 179 GLY A C 1
ATOM 1371 O O . GLY A 1 179 ? -4.415 2.434 26.246 1.00 94.50 179 GLY A O 1
ATOM 1372 N N . PHE A 1 180 ? -5.266 2.065 24.200 1.00 97.56 180 PHE A N 1
ATOM 1373 C CA . PHE A 1 180 ? -4.099 1.345 23.686 1.00 97.56 180 PHE A CA 1
ATOM 1374 C C . PHE A 1 180 ? -2.963 2.293 23.292 1.00 97.56 180 PHE A C 1
ATOM 1376 O O . PHE A 1 180 ? -3.204 3.400 22.804 1.00 97.56 180 PHE A O 1
ATOM 1383 N N . ASP A 1 181 ? -1.732 1.797 23.390 1.00 96.75 181 ASP A N 1
ATOM 1384 C CA . ASP A 1 181 ? -0.595 2.356 22.662 1.00 96.75 181 ASP A CA 1
ATOM 1385 C C . ASP A 1 181 ? -0.590 1.765 21.246 1.00 96.75 181 ASP A C 1
ATOM 1387 O O . ASP A 1 181 ? -0.535 0.547 21.062 1.00 96.75 181 ASP A O 1
ATOM 1391 N N . VAL A 1 182 ? -0.692 2.617 20.227 1.00 96.00 182 VAL A N 1
ATOM 1392 C CA . VAL A 1 182 ? -0.873 2.171 18.840 1.00 96.00 182 VAL A CA 1
ATOM 1393 C C . VAL A 1 182 ? 0.277 2.643 17.965 1.00 96.00 182 VAL A C 1
ATOM 1395 O O . VAL A 1 182 ? 0.457 3.843 17.755 1.00 96.00 182 VAL A O 1
ATOM 1398 N N . ASP A 1 183 ? 0.987 1.690 17.368 1.00 95.06 183 ASP A N 1
ATOM 1399 C CA . ASP A 1 183 ? 1.943 1.952 16.299 1.00 95.06 183 ASP A CA 1
ATOM 1400 C C . ASP A 1 183 ? 1.272 1.754 14.941 1.00 95.06 183 ASP A C 1
ATOM 1402 O O . ASP A 1 183 ? 0.618 0.742 14.687 1.00 95.06 183 ASP A O 1
ATOM 1406 N N . ILE A 1 184 ? 1.454 2.712 14.034 1.00 94.12 184 ILE A N 1
ATOM 1407 C CA . ILE A 1 184 ? 0.971 2.595 12.656 1.00 94.12 184 ILE A CA 1
ATOM 1408 C C . ILE A 1 184 ? 2.177 2.355 11.757 1.00 94.12 184 ILE A C 1
ATOM 1410 O O . ILE A 1 184 ? 2.993 3.258 11.556 1.00 94.12 184 ILE A O 1
ATOM 1414 N N . GLY A 1 185 ? 2.274 1.145 11.208 1.00 92.25 185 GLY A N 1
ATOM 1415 C CA . GLY A 1 185 ? 3.314 0.800 10.245 1.00 92.25 185 GLY A CA 1
ATOM 1416 C C . GLY A 1 185 ? 3.198 1.645 8.968 1.00 92.25 185 GLY A C 1
ATOM 1417 O O . GLY A 1 185 ? 2.081 2.001 8.562 1.00 92.25 185 GLY A O 1
ATOM 1418 N N . PRO A 1 186 ? 4.320 2.007 8.320 1.00 92.88 186 PRO A N 1
ATOM 1419 C CA . PRO A 1 186 ? 4.277 2.609 6.994 1.00 92.88 186 PRO A CA 1
ATOM 1420 C C . PRO A 1 186 ? 3.636 1.657 5.970 1.00 92.88 186 PRO A C 1
ATOM 1422 O O . PRO A 1 186 ? 3.496 0.456 6.190 1.00 92.88 186 PRO A O 1
ATOM 1425 N N . LEU A 1 187 ? 3.231 2.206 4.824 1.00 94.69 187 LEU A N 1
ATOM 1426 C CA . LEU A 1 187 ? 2.765 1.388 3.705 1.00 94.69 187 LEU A CA 1
ATOM 1427 C C . LEU A 1 187 ? 3.928 0.607 3.085 1.00 94.69 187 LEU A C 1
ATOM 1429 O O . LEU A 1 187 ? 5.076 1.045 3.129 1.00 94.69 187 LEU A O 1
ATOM 1433 N N . PHE A 1 188 ? 3.587 -0.496 2.423 1.00 95.88 188 PHE A N 1
ATOM 1434 C CA . PHE A 1 188 ? 4.487 -1.258 1.555 1.00 95.88 188 PHE A CA 1
ATOM 1435 C C . PHE A 1 188 ? 5.615 -2.020 2.250 1.00 95.88 188 PHE A C 1
ATOM 1437 O O . PHE A 1 188 ? 6.600 -2.365 1.600 1.00 95.88 188 PHE A O 1
ATOM 1444 N N . GLN A 1 189 ? 5.444 -2.341 3.533 1.00 96.44 189 GLN A N 1
ATOM 1445 C CA . GLN A 1 189 ? 6.404 -3.162 4.263 1.00 96.44 189 GLN A CA 1
ATOM 1446 C C . GLN A 1 189 ? 6.365 -4.624 3.809 1.00 96.44 189 GLN A C 1
ATOM 1448 O O . GLN A 1 189 ? 5.325 -5.182 3.448 1.00 96.44 189 GLN A O 1
ATOM 1453 N N . THR A 1 190 ? 7.516 -5.270 3.869 1.00 98.00 190 THR A N 1
ATOM 1454 C CA . THR A 1 190 ? 7.647 -6.726 3.837 1.00 98.00 190 THR A CA 1
ATOM 1455 C C . THR A 1 190 ? 7.260 -7.331 5.192 1.00 98.00 190 THR A C 1
ATOM 1457 O O . THR A 1 190 ? 7.308 -6.636 6.213 1.00 98.00 190 THR A O 1
ATOM 1460 N N . PRO A 1 191 ? 6.890 -8.623 5.245 1.00 97.88 191 PRO A N 1
ATOM 1461 C CA . PRO A 1 191 ? 6.668 -9.313 6.515 1.00 97.88 191 PRO A CA 1
ATOM 1462 C C . PRO A 1 191 ? 7.860 -9.198 7.478 1.00 97.88 191 PRO A C 1
ATOM 1464 O O . PRO A 1 191 ? 7.672 -8.989 8.674 1.00 97.88 191 PRO A O 1
ATOM 1467 N N . GLU A 1 192 ? 9.086 -9.268 6.960 1.00 98.06 192 GLU A N 1
ATOM 1468 C CA . GLU A 1 192 ? 10.318 -9.156 7.742 1.00 98.06 192 GLU A CA 1
ATOM 1469 C C . GLU A 1 192 ? 10.521 -7.748 8.324 1.00 98.06 192 GLU A C 1
ATOM 1471 O O . GLU A 1 192 ? 10.999 -7.607 9.450 1.00 98.06 192 GLU A O 1
ATOM 1476 N N . GLU A 1 193 ? 10.156 -6.699 7.583 1.00 96.81 193 GLU A N 1
ATOM 1477 C CA . GLU A 1 193 ? 10.199 -5.317 8.077 1.00 96.81 193 GLU A CA 1
ATOM 1478 C C . GLU A 1 193 ? 9.154 -5.068 9.164 1.00 96.81 193 GLU A C 1
ATOM 1480 O O . GLU A 1 193 ? 9.471 -4.417 10.159 1.00 96.81 193 GLU A O 1
ATOM 1485 N N . VAL A 1 194 ? 7.944 -5.621 9.014 1.00 96.88 194 VAL A N 1
ATOM 1486 C CA . VAL A 1 194 ? 6.909 -5.559 10.058 1.00 96.88 194 VAL A CA 1
ATOM 1487 C C . VAL A 1 194 ? 7.393 -6.264 11.323 1.00 96.88 194 VAL A C 1
ATOM 1489 O O . VAL A 1 194 ? 7.342 -5.679 12.400 1.00 96.88 194 VAL A O 1
ATOM 1492 N N . ALA A 1 195 ? 7.931 -7.480 11.194 1.00 96.38 195 ALA A N 1
ATOM 1493 C CA . ALA A 1 195 ? 8.431 -8.254 12.329 1.00 96.38 195 ALA A CA 1
ATOM 1494 C C . ALA A 1 195 ? 9.598 -7.574 13.061 1.00 96.38 195 ALA A C 1
ATOM 1496 O O . ALA A 1 195 ? 9.755 -7.764 14.259 1.00 96.38 195 ALA A O 1
ATOM 1497 N N . ARG A 1 196 ? 10.427 -6.793 12.358 1.00 96.19 196 ARG A N 1
ATOM 1498 C CA . ARG A 1 196 ? 11.527 -6.031 12.971 1.00 96.19 196 ARG A CA 1
ATOM 1499 C C . ARG A 1 196 ? 11.045 -4.795 13.734 1.00 96.19 196 ARG A C 1
ATOM 1501 O O . ARG A 1 196 ? 11.750 -4.327 14.623 1.00 96.19 196 ARG A O 1
ATOM 1508 N N . GLN A 1 197 ? 9.924 -4.215 13.316 1.00 90.75 197 GLN A N 1
ATOM 1509 C CA . GLN A 1 197 ? 9.374 -2.999 13.910 1.00 90.75 197 GLN A CA 1
ATOM 1510 C C . GLN A 1 197 ? 8.478 -3.284 15.128 1.00 90.75 197 GLN A C 1
ATOM 1512 O O . GLN A 1 197 ? 8.353 -2.404 15.980 1.00 90.75 197 GLN A O 1
ATOM 1517 N N . ALA A 1 198 ? 7.861 -4.469 15.177 1.00 77.94 198 ALA A N 1
ATOM 1518 C CA . ALA A 1 198 ? 7.036 -4.956 16.285 1.00 77.94 198 ALA A CA 1
ATOM 1519 C C . ALA A 1 198 ? 7.876 -5.377 17.501 1.00 77.94 198 ALA A C 1
ATOM 1521 O O . ALA A 1 198 ? 7.403 -5.131 18.634 1.00 77.94 198 ALA A O 1
#

pLDDT: mean 95.0, std 5.45, range [56.47, 98.75]

Foldseek 3Di:
DVVVVLLVLLLVVLCPVLVVDDDDCPNPVNDPDDDDDDDDDDPPVVVVVVVVVVLVVLVVPFDPVQLVVLLQVLLVCLQPVDDDNVVSVVSNVVRSDDPVSSVVSNCVRVPDDFDDDDADADSNVVNNDDDDDLVVLLVVQVVCCVVVVDGAEDELDAEAQDPPCSVSRSVQRSVVNSTYHYHYYTYHDHPVRVVVVD

Secondary structure (DSSP, 8-state):
-HHHHHHHHHHHHHHHHTTSS--BTTTBS--SSPPPPP-----HHHHHHHHHHHHHHHHHHS-HHHHHHHHHHHHHHHHH--S-HHHHHHHHHHTT--HHHHHHHHHHHH-----------SHHHHHH-SSSHHHHHHHHHHHHHHHHSS--EEEE--BTT----HHHHHHHHHHHHTT-EEEEPPTTB-HHHHHHH-

Radius of gyration: 24.59 Å; chains: 1; bounding box: 53×39×65 Å

Sequence (198 aa):
PKMRIEEAAARRQAHIDSGRETIVGLNKYRPEKETPLDILEVDNTAVRHAQIQRLQQLRANRDANAVAQALHALTAAAETGSGNLLELSVNAARARASLGEISDALEKVYGRHTAVVRAISGVYRSEFGAMGDVETVRRMADEFEQQEGRRPRIMVAKMGQDGHDRGAKVIATAFADLGFDVDIGPLFQTPEEVARQA